Protein AF-A0A0P0SM42-F1 (afdb_monomer_lite)

Structure (mmCIF, N/CA/C/O backbone):
data_AF-A0A0P0SM42-F1
#
_entry.id   AF-A0A0P0SM42-F1
#
loop_
_atom_site.group_PDB
_atom_site.id
_atom_site.type_symbol
_atom_site.label_atom_id
_atom_site.label_alt_id
_atom_site.label_comp_id
_atom_site.label_asym_id
_atom_site.label_entity_id
_atom_site.label_seq_id
_atom_site.pdbx_PDB_ins_code
_atom_site.Cartn_x
_atom_site.Cartn_y
_atom_site.Cartn_z
_atom_site.occupancy
_atom_site.B_iso_or_equiv
_atom_site.auth_seq_id
_atom_site.auth_comp_id
_atom_site.auth_asym_id
_atom_site.auth_atom_id
_atom_site.pdbx_PDB_model_num
ATOM 1 N N . MET A 1 1 ? 2.787 30.138 11.257 1.00 35.84 1 MET A N 1
ATOM 2 C CA . MET A 1 1 ? 3.128 29.283 10.101 1.00 35.84 1 MET A CA 1
ATOM 3 C C . MET A 1 1 ? 3.077 27.846 10.576 1.00 35.84 1 MET A C 1
ATOM 5 O O . MET A 1 1 ? 3.944 27.459 11.347 1.00 35.84 1 MET A O 1
ATOM 9 N N . SER A 1 2 ? 2.025 27.107 10.218 1.00 35.56 2 SER A N 1
ATOM 10 C CA . SER A 1 2 ? 1.951 25.674 10.512 1.00 35.56 2 SER A CA 1
ATOM 11 C C . SER A 1 2 ? 2.969 24.970 9.617 1.00 35.56 2 SER A C 1
ATOM 13 O O . SER A 1 2 ? 2.813 24.950 8.400 1.00 35.56 2 SER A O 1
ATOM 15 N N . THR A 1 3 ? 4.071 24.499 10.193 1.00 39.62 3 THR A N 1
ATOM 16 C CA . THR A 1 3 ? 5.063 23.665 9.503 1.00 39.62 3 THR A CA 1
ATOM 17 C C . THR A 1 3 ? 4.646 22.208 9.646 1.00 39.62 3 THR A C 1
ATOM 19 O O . THR A 1 3 ? 5.356 21.412 10.268 1.00 39.62 3 THR A O 1
ATOM 22 N N . GLU A 1 4 ? 3.458 21.867 9.156 1.00 49.31 4 GLU A N 1
ATOM 23 C CA . GLU A 1 4 ? 3.104 20.464 8.991 1.00 49.31 4 GLU A CA 1
ATOM 24 C C . GLU A 1 4 ? 4.063 19.870 7.967 1.00 49.31 4 GLU A C 1
ATOM 26 O O . GLU A 1 4 ? 4.190 20.350 6.840 1.00 49.31 4 GLU A O 1
ATOM 31 N N . ARG A 1 5 ? 4.845 18.883 8.412 1.00 54.19 5 ARG A N 1
ATOM 32 C CA . ARG A 1 5 ? 5.687 18.130 7.492 1.00 54.19 5 ARG A CA 1
ATOM 33 C C . ARG A 1 5 ? 4.775 17.278 6.609 1.00 54.19 5 ARG A C 1
ATOM 35 O O . ARG A 1 5 ? 3.838 16.689 7.147 1.00 54.19 5 ARG A O 1
ATOM 42 N N . PRO A 1 6 ? 5.075 17.185 5.306 1.00 64.44 6 PRO A N 1
ATOM 43 C CA . PRO A 1 6 ? 4.335 16.325 4.399 1.00 64.44 6 PRO A CA 1
ATOM 44 C C . PRO A 1 6 ? 4.402 14.861 4.852 1.00 64.44 6 PRO A C 1
ATOM 46 O O . PRO A 1 6 ? 5.316 14.457 5.578 1.00 64.44 6 PRO A O 1
ATOM 49 N N . ILE A 1 7 ? 3.412 14.087 4.412 1.00 76.38 7 ILE A N 1
ATOM 50 C CA . ILE A 1 7 ? 3.384 12.625 4.491 1.00 76.38 7 ILE A CA 1
ATOM 51 C C . ILE A 1 7 ? 4.722 12.077 3.969 1.00 76.38 7 ILE A C 1
ATOM 53 O O . ILE A 1 7 ? 5.187 12.487 2.909 1.00 76.38 7 ILE A O 1
ATOM 57 N N . SER A 1 8 ? 5.342 11.166 4.720 1.00 83.00 8 SER A N 1
ATOM 58 C CA . SER A 1 8 ? 6.551 10.456 4.304 1.00 83.00 8 SER A CA 1
ATOM 59 C C . SER A 1 8 ? 6.148 9.080 3.803 1.00 83.00 8 SER A C 1
ATOM 61 O O . SER A 1 8 ? 5.603 8.283 4.565 1.00 83.00 8 SER A O 1
ATOM 63 N N . ALA A 1 9 ? 6.444 8.779 2.544 1.00 90.81 9 ALA A N 1
ATOM 64 C CA . ALA A 1 9 ? 6.091 7.503 1.943 1.00 90.81 9 ALA A CA 1
ATOM 65 C C . ALA A 1 9 ? 7.328 6.896 1.282 1.00 90.81 9 ALA A C 1
ATOM 67 O O . ALA A 1 9 ? 7.800 7.419 0.285 1.00 90.81 9 ALA A O 1
ATOM 68 N N . VAL A 1 10 ? 7.874 5.807 1.822 1.00 94.69 10 VAL A N 1
ATOM 69 C CA . VAL A 1 10 ? 9.035 5.116 1.242 1.00 94.69 10 VAL A CA 1
ATOM 70 C C . VAL A 1 10 ? 8.593 3.831 0.561 1.00 94.69 10 VAL A C 1
ATOM 72 O O . VAL A 1 10 ? 7.795 3.076 1.109 1.00 94.69 10 VAL A O 1
ATOM 75 N N . GLY A 1 11 ? 9.118 3.581 -0.631 1.00 96.50 11 GLY A N 1
ATOM 76 C CA . GLY A 1 11 ? 8.858 2.400 -1.434 1.00 96.50 11 GLY A CA 1
ATOM 77 C C . GLY A 1 11 ? 10.117 1.648 -1.795 1.00 96.50 11 GLY A C 1
ATOM 78 O O . GLY A 1 11 ? 11.176 2.246 -1.979 1.00 96.50 11 GLY A O 1
ATOM 79 N N . LEU A 1 12 ? 9.979 0.332 -1.933 1.00 98.12 12 LEU A N 1
ATOM 80 C CA . LEU A 1 12 ? 11.023 -0.535 -2.453 1.00 98.12 12 LEU A CA 1
ATOM 81 C C . LEU A 1 12 ? 10.499 -1.303 -3.667 1.00 98.12 12 LEU A C 1
ATOM 83 O O . LEU A 1 12 ? 9.469 -1.975 -3.601 1.00 98.12 12 LEU A O 1
ATOM 87 N N . ALA A 1 13 ? 11.239 -1.242 -4.768 1.00 98.06 13 ALA A N 1
ATOM 88 C CA . ALA A 1 13 ? 10.963 -2.031 -5.959 1.00 98.06 13 ALA A CA 1
ATOM 89 C C . ALA A 1 13 ? 12.226 -2.740 -6.433 1.00 98.06 13 ALA A C 1
ATOM 91 O O . ALA A 1 13 ? 13.333 -2.207 -6.336 1.00 98.06 13 ALA A O 1
ATOM 92 N N . ARG A 1 14 ? 12.060 -3.939 -6.989 1.00 97.81 14 ARG A N 1
ATOM 93 C CA . ARG A 1 14 ? 13.115 -4.612 -7.744 1.00 97.81 14 ARG A CA 1
ATOM 94 C C . ARG A 1 14 ? 12.813 -4.496 -9.228 1.00 97.81 14 ARG A C 1
ATOM 96 O O . ARG A 1 14 ? 11.748 -4.899 -9.693 1.00 97.81 14 ARG A O 1
ATOM 103 N N . LEU A 1 15 ? 13.778 -3.959 -9.962 1.00 96.50 15 LEU A N 1
ATOM 104 C CA . LEU A 1 15 ? 13.699 -3.843 -11.411 1.00 96.50 15 LEU A CA 1
ATOM 105 C C . LEU A 1 15 ? 14.291 -5.097 -12.057 1.00 96.50 15 LEU A C 1
ATOM 107 O O . LEU A 1 15 ? 15.278 -5.668 -11.582 1.00 96.50 15 LEU A O 1
ATOM 111 N N . THR A 1 16 ? 13.698 -5.524 -13.165 1.00 91.88 16 THR A N 1
ATOM 112 C CA . THR A 1 16 ? 14.289 -6.534 -14.043 1.00 91.88 16 THR A CA 1
ATOM 113 C C . THR A 1 16 ? 15.130 -5.868 -15.130 1.00 91.88 16 THR A C 1
ATOM 115 O O . THR A 1 16 ? 15.066 -4.662 -15.345 1.00 91.88 16 THR A O 1
ATOM 118 N N . HIS A 1 17 ? 15.893 -6.665 -15.883 1.00 89.56 17 HIS A N 1
ATOM 119 C CA . HIS A 1 17 ? 16.680 -6.183 -17.028 1.00 89.56 17 HIS A CA 1
ATOM 120 C C . HIS A 1 17 ? 15.837 -5.549 -18.152 1.00 89.56 17 HIS A C 1
ATOM 122 O O . HIS A 1 17 ? 16.400 -5.001 -19.095 1.00 89.56 17 HIS A O 1
ATOM 128 N N . ARG A 1 18 ? 14.504 -5.668 -18.087 1.00 92.56 18 ARG A N 1
ATOM 129 C CA . ARG A 1 18 ? 13.564 -5.134 -19.081 1.00 92.56 18 ARG A CA 1
ATOM 130 C C . ARG A 1 18 ? 12.870 -3.855 -18.629 1.00 92.56 18 ARG A C 1
ATOM 132 O O . ARG A 1 18 ? 12.141 -3.275 -19.420 1.00 92.56 18 ARG A O 1
ATOM 139 N N . THR A 1 19 ? 13.072 -3.447 -17.381 1.00 96.75 19 THR A N 1
ATOM 140 C CA . THR A 1 19 ? 12.329 -2.353 -16.752 1.00 96.75 19 THR A CA 1
ATOM 141 C C . THR A 1 19 ? 13.292 -1.313 -16.216 1.00 96.75 19 THR A C 1
ATOM 143 O O . THR A 1 19 ? 14.341 -1.650 -15.667 1.00 96.75 19 THR A O 1
ATOM 146 N N . THR A 1 20 ? 12.917 -0.050 -16.329 1.00 96.44 20 THR A N 1
ATOM 147 C CA . THR A 1 20 ? 13.697 1.083 -15.839 1.00 96.44 20 THR A CA 1
ATOM 148 C C . THR A 1 20 ? 13.004 1.761 -14.660 1.00 96.44 20 THR A C 1
ATOM 150 O O . THR A 1 20 ? 11.830 1.529 -14.379 1.00 96.44 20 THR A O 1
ATOM 153 N N . PHE A 1 21 ? 13.715 2.661 -13.979 1.00 96.06 21 PHE A N 1
ATOM 154 C CA . PHE A 1 21 ? 13.077 3.549 -13.005 1.00 96.06 21 PHE A CA 1
ATOM 155 C C . PHE A 1 21 ? 12.025 4.466 -13.655 1.00 96.06 21 PHE A C 1
ATOM 157 O O . PHE A 1 21 ? 11.060 4.845 -13.001 1.00 96.06 21 PHE A O 1
ATOM 164 N N . GLY A 1 22 ? 12.188 4.802 -14.941 1.00 96.44 22 GLY A N 1
ATOM 165 C CA . GLY A 1 22 ? 11.174 5.535 -15.700 1.00 96.44 22 GLY A CA 1
ATOM 166 C C . GLY A 1 22 ? 9.876 4.740 -15.818 1.00 96.44 22 GLY A C 1
ATOM 167 O O . GLY A 1 22 ? 8.816 5.281 -15.539 1.00 96.44 22 GLY A O 1
ATOM 168 N N . ASP A 1 23 ? 9.966 3.441 -16.113 1.00 97.25 23 ASP A N 1
ATOM 169 C CA . ASP A 1 23 ? 8.789 2.563 -16.173 1.00 97.25 23 ASP A CA 1
ATOM 170 C C . ASP A 1 23 ? 8.110 2.422 -14.808 1.00 97.25 23 ASP A C 1
ATOM 172 O O . ASP A 1 23 ? 6.886 2.494 -14.725 1.00 97.25 23 ASP A O 1
ATOM 176 N N . LEU A 1 24 ? 8.895 2.296 -13.728 1.00 97.12 24 LEU A N 1
ATOM 177 C CA . LEU A 1 24 ? 8.370 2.308 -12.358 1.00 97.12 24 LEU A CA 1
ATOM 178 C C . LEU A 1 24 ? 7.597 3.599 -12.077 1.00 97.12 24 LEU A C 1
ATOM 180 O O . LEU A 1 24 ? 6.476 3.548 -11.581 1.00 97.12 24 LEU A O 1
ATOM 184 N N . ARG A 1 25 ? 8.195 4.750 -12.389 1.00 96.44 25 ARG A N 1
ATOM 185 C CA . ARG A 1 25 ? 7.587 6.060 -12.163 1.00 96.44 25 ARG A CA 1
ATOM 186 C C . ARG A 1 25 ? 6.305 6.233 -12.970 1.00 96.44 25 ARG A C 1
ATOM 188 O O . ARG A 1 25 ? 5.268 6.523 -12.386 1.00 96.44 25 ARG A O 1
ATOM 195 N N . ASP A 1 26 ? 6.375 6.046 -14.285 1.00 96.38 26 ASP A N 1
ATOM 196 C CA . ASP A 1 26 ? 5.229 6.204 -15.183 1.00 96.38 26 ASP A CA 1
ATOM 197 C C . ASP A 1 26 ? 4.108 5.228 -14.804 1.00 96.38 26 ASP A C 1
ATOM 199 O O . ASP A 1 26 ? 2.931 5.585 -14.810 1.00 96.38 26 ASP A O 1
ATOM 203 N N . GLY A 1 27 ? 4.483 4.006 -14.418 1.00 96.75 27 GLY A N 1
ATOM 204 C CA . GLY A 1 27 ? 3.570 2.996 -13.912 1.00 96.75 27 GLY A CA 1
ATOM 205 C C . GLY A 1 27 ? 2.861 3.431 -12.634 1.00 96.75 27 GLY A C 1
ATOM 206 O O . GLY A 1 27 ? 1.633 3.437 -12.599 1.00 96.75 27 GLY A O 1
ATOM 207 N N . LEU A 1 28 ? 3.613 3.850 -11.611 1.00 95.69 28 LEU A N 1
ATOM 208 C CA . LEU A 1 28 ? 3.057 4.306 -10.334 1.00 95.69 28 LEU A CA 1
ATOM 209 C C . LEU A 1 28 ? 2.192 5.563 -10.477 1.00 95.69 28 LEU A C 1
ATOM 211 O O . LEU A 1 28 ? 1.130 5.626 -9.867 1.00 95.69 28 LEU A O 1
ATOM 215 N N . THR A 1 29 ? 2.600 6.536 -11.297 1.00 94.12 29 THR A N 1
ATOM 216 C CA . THR A 1 29 ? 1.773 7.712 -11.611 1.00 94.12 29 THR A CA 1
ATOM 217 C C . THR A 1 29 ? 0.487 7.306 -12.329 1.00 94.12 29 THR A C 1
ATOM 219 O O . THR A 1 29 ? -0.577 7.833 -12.019 1.00 94.12 29 THR A O 1
ATOM 222 N N . GLY A 1 30 ? 0.563 6.361 -13.269 1.00 94.75 30 GLY A N 1
ATOM 223 C CA . GLY A 1 30 ? -0.601 5.929 -14.034 1.00 94.75 30 GLY A CA 1
ATOM 224 C C . GLY A 1 30 ? -1.644 5.200 -13.188 1.00 94.75 30 GLY A C 1
ATOM 225 O O . GLY A 1 30 ? -2.831 5.477 -13.313 1.00 94.75 30 GLY A O 1
ATOM 226 N N . VAL A 1 31 ? -1.224 4.305 -12.288 1.00 94.25 31 VAL A N 1
ATOM 227 C CA . VAL A 1 31 ? -2.162 3.470 -11.509 1.00 94.25 31 VAL A CA 1
ATOM 228 C C . VAL A 1 31 ? -2.927 4.216 -10.417 1.00 94.25 31 VAL A C 1
ATOM 230 O O . VAL A 1 31 ? -3.899 3.677 -9.896 1.00 94.25 31 VAL A O 1
ATOM 233 N N . ILE A 1 32 ? -2.523 5.442 -10.080 1.00 90.69 32 ILE A N 1
ATOM 234 C CA . ILE A 1 32 ? -3.251 6.304 -9.135 1.00 90.69 32 ILE A CA 1
ATOM 235 C C . ILE A 1 32 ? -4.117 7.365 -9.824 1.00 90.69 32 ILE A C 1
ATOM 237 O O . ILE A 1 32 ? -4.786 8.120 -9.122 1.00 90.69 32 ILE A O 1
ATOM 241 N N . ALA A 1 33 ? -4.082 7.441 -11.158 1.00 92.38 33 ALA A N 1
ATOM 242 C CA . ALA A 1 33 ? -4.863 8.398 -11.933 1.00 92.38 33 ALA A CA 1
ATOM 243 C C . ALA A 1 33 ? -6.371 8.132 -11.821 1.00 92.38 33 ALA A C 1
ATOM 245 O O . ALA A 1 33 ? -6.790 7.010 -11.541 1.00 92.38 33 ALA A O 1
ATOM 246 N N . ASP A 1 34 ? -7.177 9.155 -12.096 1.00 88.88 34 ASP A N 1
ATOM 247 C CA . ASP A 1 34 ? -8.634 9.077 -11.937 1.00 88.88 34 ASP A CA 1
ATOM 248 C C . ASP A 1 34 ? -9.345 8.450 -13.149 1.00 88.88 34 ASP A C 1
ATOM 250 O O . ASP A 1 34 ? -10.505 8.057 -13.053 1.00 88.88 34 ASP A O 1
ATOM 254 N N . ASP A 1 35 ? -8.670 8.317 -14.300 1.00 92.38 35 ASP A N 1
ATOM 255 C CA . ASP A 1 35 ? -9.264 7.717 -15.495 1.00 92.38 35 ASP A CA 1
ATOM 256 C C . ASP A 1 35 ? -8.822 6.249 -15.724 1.00 92.38 35 ASP A C 1
ATOM 258 O O . ASP A 1 35 ? -7.626 5.926 -15.691 1.00 92.38 35 ASP A O 1
ATOM 262 N N . PRO A 1 36 ? -9.759 5.335 -16.050 1.00 94.12 36 PRO A N 1
ATOM 263 C CA . PRO A 1 36 ? -9.460 3.915 -16.258 1.00 94.12 36 PRO A CA 1
ATOM 264 C C . PRO A 1 36 ? -8.439 3.584 -17.352 1.00 94.12 36 PRO A C 1
ATOM 266 O O . PRO A 1 36 ? -7.821 2.515 -17.331 1.00 94.12 36 PRO A O 1
ATOM 269 N N . LEU A 1 37 ? -8.297 4.432 -18.376 1.00 96.25 37 LEU A N 1
ATOM 270 C CA . LEU A 1 37 ? -7.367 4.166 -19.476 1.00 96.25 37 LEU A CA 1
ATOM 271 C C . LEU A 1 37 ? -5.927 4.407 -19.029 1.00 96.25 37 LEU A C 1
ATOM 273 O O . LEU A 1 37 ? -5.066 3.570 -19.314 1.00 96.25 37 LEU A O 1
ATOM 277 N N . THR A 1 38 ? -5.686 5.489 -18.294 1.00 96.62 38 THR A N 1
ATOM 278 C CA . THR A 1 38 ? -4.391 5.794 -17.685 1.00 96.62 38 THR A CA 1
ATOM 279 C C . THR A 1 38 ? -4.026 4.768 -16.620 1.00 96.62 38 THR A C 1
ATOM 281 O O . THR A 1 38 ? -2.888 4.294 -16.632 1.00 96.62 38 THR A O 1
ATOM 284 N N . VAL A 1 39 ? -4.983 4.315 -15.796 1.00 96.44 39 VAL A N 1
ATOM 285 C CA . VAL A 1 39 ? -4.743 3.225 -14.830 1.00 96.44 39 VAL A CA 1
ATOM 286 C C . VAL A 1 39 ? -4.256 1.962 -15.537 1.00 96.44 39 VAL A C 1
ATOM 288 O O . VAL A 1 39 ? -3.189 1.439 -15.212 1.00 96.44 39 VAL A O 1
ATOM 291 N N . ARG A 1 40 ? -4.967 1.506 -16.576 1.00 97.12 40 ARG A N 1
ATOM 292 C CA . ARG A 1 40 ? -4.552 0.338 -17.374 1.00 97.12 40 ARG A CA 1
ATOM 293 C C . ARG A 1 40 ? -3.203 0.528 -18.060 1.00 97.12 40 ARG A C 1
ATOM 295 O O . ARG A 1 40 ? -2.456 -0.437 -18.222 1.00 97.12 40 ARG A O 1
ATOM 302 N N . ALA A 1 41 ? -2.900 1.733 -18.534 1.00 97.19 41 ALA A N 1
ATOM 303 C CA . ALA A 1 41 ? -1.610 2.027 -19.147 1.00 97.19 41 ALA A CA 1
ATOM 304 C C . ALA A 1 41 ? -0.478 1.965 -18.110 1.00 97.19 41 ALA A C 1
ATOM 306 O O . ALA A 1 41 ? 0.553 1.351 -18.382 1.00 97.19 41 ALA A O 1
ATOM 307 N N . GLY A 1 42 ? -0.695 2.529 -16.917 1.00 97.06 42 GLY A N 1
ATOM 308 C CA . GLY A 1 42 ? 0.228 2.454 -15.787 1.00 97.06 42 GLY A CA 1
ATOM 309 C C . GLY A 1 42 ? 0.469 1.014 -15.336 1.00 97.06 42 GLY A C 1
ATOM 310 O O . GLY A 1 42 ? 1.616 0.594 -15.211 1.00 97.06 42 GLY A O 1
ATOM 311 N N . ALA A 1 43 ? -0.597 0.219 -15.211 1.00 97.19 43 ALA A N 1
ATOM 312 C CA . ALA A 1 43 ? -0.521 -1.198 -14.864 1.00 97.19 43 ALA A CA 1
ATOM 313 C C . ALA A 1 43 ? 0.409 -1.978 -15.809 1.00 97.19 43 ALA A C 1
ATOM 315 O O . ALA A 1 43 ? 1.295 -2.697 -15.352 1.00 97.19 43 ALA A O 1
ATOM 316 N N . ARG A 1 44 ? 0.286 -1.760 -17.127 1.00 96.81 44 ARG A N 1
ATOM 317 C CA . ARG A 1 44 ? 1.175 -2.383 -18.125 1.00 96.81 44 ARG A CA 1
ATOM 318 C C . ARG A 1 44 ? 2.633 -1.956 -17.977 1.00 96.81 44 ARG A C 1
ATOM 320 O O . ARG A 1 44 ? 3.527 -2.747 -18.248 1.00 96.81 44 ARG A O 1
ATOM 327 N N . ARG A 1 45 ? 2.900 -0.711 -17.566 1.00 96.88 45 ARG A N 1
ATOM 328 C CA . ARG A 1 45 ? 4.275 -0.239 -17.310 1.00 96.88 45 ARG A CA 1
ATOM 329 C C . ARG A 1 45 ? 4.897 -0.879 -16.074 1.00 96.88 45 ARG A C 1
ATOM 331 O O . ARG A 1 45 ? 6.116 -1.004 -16.017 1.00 96.88 45 ARG A O 1
ATOM 338 N N . LEU A 1 46 ? 4.075 -1.314 -15.122 1.00 96.56 46 LEU A N 1
ATOM 339 C CA . LEU A 1 46 ? 4.524 -2.060 -13.948 1.00 96.56 46 LEU A CA 1
ATOM 340 C C . LEU A 1 46 ? 4.741 -3.557 -14.228 1.00 96.56 46 LEU A C 1
ATOM 342 O O . LEU A 1 46 ? 5.262 -4.260 -13.362 1.00 96.56 46 LEU A O 1
ATOM 346 N N . GLU A 1 47 ? 4.392 -4.067 -15.414 1.00 94.69 47 GLU A N 1
ATOM 347 C CA . GLU A 1 47 ? 4.667 -5.461 -15.773 1.00 94.69 47 GLU A CA 1
ATOM 348 C C . GLU A 1 47 ? 6.173 -5.760 -15.706 1.00 94.69 47 GLU A C 1
ATOM 350 O O . GLU A 1 47 ? 7.008 -5.087 -16.310 1.00 94.69 47 GLU A O 1
ATOM 355 N N . GLY A 1 48 ? 6.536 -6.804 -14.958 1.00 93.44 48 GLY A N 1
ATOM 356 C CA . GLY A 1 48 ? 7.936 -7.171 -14.741 1.00 93.44 48 GLY A CA 1
ATOM 357 C C . GLY A 1 48 ? 8.673 -6.299 -13.719 1.00 93.44 48 GLY A C 1
ATOM 358 O O . GLY A 1 48 ? 9.891 -6.441 -13.597 1.00 93.44 48 GLY A O 1
ATOM 359 N N . ILE A 1 49 ? 7.965 -5.435 -12.983 1.00 97.25 49 ILE A N 1
ATOM 360 C CA . ILE A 1 49 ? 8.479 -4.720 -11.813 1.00 97.25 49 ILE A CA 1
ATOM 361 C C . ILE A 1 49 ? 7.947 -5.387 -10.548 1.00 97.25 49 ILE A C 1
ATOM 363 O O . ILE A 1 49 ? 6.747 -5.540 -10.335 1.00 97.25 49 ILE A O 1
ATOM 367 N N . ASP A 1 50 ? 8.866 -5.764 -9.669 1.00 96.88 50 ASP A N 1
ATOM 368 C CA . ASP A 1 50 ? 8.534 -6.363 -8.388 1.00 96.88 50 ASP A CA 1
ATOM 369 C C . ASP A 1 50 ? 8.317 -5.247 -7.356 1.00 96.88 50 ASP A C 1
ATOM 371 O O . ASP A 1 50 ? 9.288 -4.724 -6.809 1.00 96.88 50 ASP A O 1
ATOM 375 N N . LEU A 1 51 ? 7.064 -4.887 -7.068 1.00 97.56 51 LEU A N 1
ATOM 376 C CA . LEU A 1 51 ? 6.735 -3.990 -5.953 1.00 97.56 51 LEU A CA 1
ATOM 377 C C . LEU A 1 51 ? 6.864 -4.746 -4.625 1.00 97.56 51 LEU A C 1
ATOM 379 O O . LEU A 1 51 ? 6.211 -5.772 -4.419 1.00 97.56 51 LEU A O 1
ATOM 383 N N . LEU A 1 52 ? 7.727 -4.268 -3.731 1.00 97.56 52 LEU A N 1
ATOM 384 C CA . LEU A 1 52 ? 8.112 -4.972 -2.503 1.00 97.56 52 LEU A CA 1
ATOM 385 C C . LEU A 1 52 ? 7.562 -4.318 -1.233 1.00 97.56 52 LEU A C 1
ATOM 387 O O . LEU A 1 52 ? 8.010 -4.648 -0.139 1.00 97.56 52 LEU A O 1
ATOM 391 N N . GLY A 1 53 ? 6.594 -3.415 -1.374 1.00 96.69 53 GLY A N 1
ATOM 392 C CA . GLY A 1 53 ? 6.027 -2.672 -0.261 1.00 96.69 53 GLY A CA 1
ATOM 393 C C . GLY A 1 53 ? 6.883 -1.473 0.138 1.00 96.69 53 GLY A C 1
ATOM 394 O O . GLY A 1 53 ? 7.456 -0.777 -0.706 1.00 96.69 53 GLY A O 1
ATOM 395 N N . GLY A 1 54 ? 6.912 -1.207 1.440 1.00 96.19 54 GLY A N 1
ATOM 396 C CA . GLY A 1 54 ? 7.455 0.008 2.036 1.00 96.19 54 GLY A CA 1
ATOM 397 C C . GLY A 1 54 ? 6.510 0.552 3.107 1.00 96.19 54 GLY A C 1
ATOM 398 O O . GLY A 1 54 ? 5.626 -0.171 3.570 1.00 96.19 54 GLY A O 1
ATOM 399 N N . LEU A 1 55 ? 6.662 1.823 3.475 1.00 95.75 55 LEU A N 1
ATOM 400 C CA . LEU A 1 55 ? 5.863 2.462 4.526 1.00 95.75 55 LEU A CA 1
ATOM 401 C C . LEU A 1 55 ? 5.257 3.785 4.094 1.00 95.75 55 LEU A C 1
ATOM 403 O O . LEU A 1 55 ? 5.927 4.604 3.472 1.00 95.75 55 LEU A O 1
ATOM 407 N N . LEU A 1 56 ? 4.035 4.017 4.556 1.00 94.88 56 LEU A N 1
ATOM 408 C CA . LEU A 1 56 ? 3.369 5.306 4.613 1.00 94.88 56 LEU A CA 1
ATOM 409 C C . LEU A 1 56 ? 3.331 5.776 6.068 1.00 94.88 56 LEU A C 1
ATOM 411 O O . LEU A 1 56 ? 2.809 5.071 6.933 1.00 94.88 56 LEU A O 1
ATOM 415 N N . LEU A 1 57 ? 3.866 6.961 6.351 1.00 92.44 57 LEU A N 1
ATOM 416 C CA . LEU A 1 57 ? 3.869 7.563 7.681 1.00 92.44 57 LEU A CA 1
ATOM 417 C C . LEU A 1 57 ? 3.434 9.031 7.608 1.00 92.44 57 LEU A C 1
ATOM 419 O O . LEU A 1 57 ? 3.964 9.823 6.831 1.00 92.44 57 LEU A O 1
ATOM 423 N N . GLY A 1 58 ? 2.503 9.415 8.479 1.00 82.81 58 GLY A N 1
ATOM 424 C CA . GLY A 1 58 ? 2.116 10.806 8.697 1.00 82.81 58 GLY A CA 1
ATOM 425 C C . GLY A 1 58 ? 2.958 11.473 9.791 1.00 82.81 58 GLY A C 1
ATOM 426 O O . GLY A 1 58 ? 3.200 10.897 10.858 1.00 82.81 58 GLY A O 1
ATOM 427 N N . GLY A 1 59 ? 3.370 12.722 9.562 1.00 78.00 59 GLY A N 1
ATOM 428 C CA . GLY A 1 59 ? 4.032 13.560 10.566 1.00 78.00 59 GLY A CA 1
ATOM 429 C C . GLY A 1 59 ? 5.418 13.061 11.004 1.00 78.00 59 GLY A C 1
ATOM 430 O O . GLY A 1 59 ? 6.211 12.576 10.207 1.00 78.00 59 GLY A O 1
ATOM 431 N N . ARG A 1 60 ? 5.756 13.230 12.292 1.00 74.44 60 ARG A N 1
ATOM 432 C CA . ARG A 1 60 ? 7.063 12.841 12.875 1.00 74.44 60 ARG A CA 1
ATOM 433 C C . ARG A 1 60 ? 7.079 11.423 13.460 1.00 74.44 60 ARG A C 1
ATOM 435 O O . ARG A 1 60 ? 7.822 11.158 14.403 1.00 74.44 60 ARG A O 1
ATOM 442 N N . ARG A 1 61 ? 6.223 10.533 12.966 1.00 84.69 61 ARG A N 1
ATOM 443 C CA . ARG A 1 61 ? 6.156 9.161 13.472 1.00 84.69 61 ARG A CA 1
ATOM 444 C C . ARG A 1 61 ? 7.239 8.306 12.811 1.00 84.69 61 ARG A C 1
ATOM 446 O O . ARG A 1 61 ? 7.604 8.552 11.666 1.00 84.69 61 ARG A O 1
ATOM 453 N N . ALA A 1 62 ? 7.750 7.322 13.542 1.00 89.81 62 ALA A N 1
ATOM 454 C CA . ALA A 1 62 ? 8.706 6.345 13.035 1.00 89.81 62 ALA A CA 1
ATOM 455 C C . ALA A 1 62 ? 8.015 4.991 12.844 1.00 89.81 62 ALA A C 1
ATOM 457 O O . ALA A 1 62 ? 7.057 4.676 13.549 1.00 89.81 62 ALA A O 1
ATOM 458 N N . GLY A 1 63 ? 8.517 4.205 11.901 1.00 92.44 63 GLY A N 1
ATOM 459 C CA . GLY A 1 63 ? 8.088 2.839 11.636 1.00 92.44 63 GLY A CA 1
ATOM 460 C C . GLY A 1 63 ? 9.188 2.090 10.893 1.00 92.44 63 GLY A C 1
ATOM 461 O O . GLY A 1 63 ? 10.149 2.706 10.422 1.00 92.44 63 GLY A O 1
ATOM 462 N N . THR A 1 64 ? 9.052 0.774 10.794 1.00 94.31 64 THR A N 1
ATOM 463 C CA . THR A 1 64 ? 9.997 -0.089 10.070 1.00 94.31 64 THR A CA 1
ATOM 464 C C . THR A 1 64 ? 9.251 -0.979 9.091 1.00 94.31 64 THR A C 1
ATOM 466 O O . THR A 1 64 ? 8.085 -1.303 9.307 1.00 94.31 64 THR A O 1
ATOM 469 N N . PHE A 1 65 ? 9.903 -1.326 7.985 1.00 94.19 65 PHE A N 1
ATOM 470 C CA . PHE A 1 65 ? 9.455 -2.414 7.132 1.00 94.19 65 PHE A CA 1
ATOM 471 C C . PHE A 1 65 ? 10.637 -3.319 6.831 1.00 94.19 65 PHE A C 1
ATOM 473 O O . PHE A 1 65 ? 11.739 -2.846 6.552 1.00 94.19 65 PHE A O 1
ATOM 480 N N . ASP A 1 66 ? 10.373 -4.612 6.866 1.00 93.31 66 ASP A N 1
ATOM 481 C CA . ASP A 1 66 ? 11.339 -5.662 6.637 1.00 93.31 66 ASP A CA 1
ATOM 482 C C . ASP A 1 66 ? 10.930 -6.440 5.393 1.00 93.31 66 ASP A C 1
ATOM 484 O O . ASP A 1 66 ? 9.757 -6.783 5.179 1.00 93.31 66 ASP A O 1
ATOM 488 N N . GLN A 1 67 ? 11.921 -6.707 4.546 1.00 91.56 67 GLN A N 1
ATOM 489 C CA . GLN A 1 67 ? 11.713 -7.378 3.279 1.00 91.56 67 GLN A CA 1
ATOM 490 C C . GLN A 1 67 ? 12.829 -8.370 2.988 1.00 91.56 67 GLN A C 1
ATOM 492 O O . GLN A 1 67 ? 14.014 -8.047 3.043 1.00 91.56 67 GLN A O 1
ATOM 497 N N . TYR A 1 68 ? 12.436 -9.574 2.579 1.00 89.00 68 TYR A N 1
ATOM 498 C CA . TYR A 1 68 ? 13.376 -10.536 2.026 1.00 89.00 68 TYR A CA 1
ATOM 499 C C . TYR A 1 68 ? 13.713 -10.180 0.574 1.00 89.00 68 TYR A C 1
ATOM 501 O O . TYR A 1 68 ? 12.824 -10.106 -0.285 1.00 89.00 68 TYR A O 1
ATOM 509 N N . LEU A 1 69 ? 15.005 -9.990 0.296 1.00 91.62 69 LEU A N 1
ATOM 510 C CA . LEU A 1 69 ? 15.510 -9.582 -1.012 1.00 91.62 69 LEU A CA 1
ATOM 511 C C . LEU A 1 69 ? 16.257 -10.732 -1.687 1.00 91.62 69 LEU A C 1
ATOM 513 O O . LEU A 1 69 ? 17.205 -11.292 -1.144 1.00 91.62 69 LEU A O 1
ATOM 517 N N . LYS A 1 70 ? 15.858 -11.049 -2.919 1.00 90.25 70 LYS A N 1
ATOM 518 C CA . LYS A 1 70 ? 16.622 -11.947 -3.799 1.00 90.25 70 LYS A CA 1
ATOM 519 C C . LYS A 1 70 ? 17.767 -11.177 -4.471 1.00 90.25 70 LYS A C 1
ATOM 521 O O . LYS A 1 70 ? 17.677 -9.958 -4.603 1.00 90.25 70 LYS A O 1
ATOM 526 N N . PRO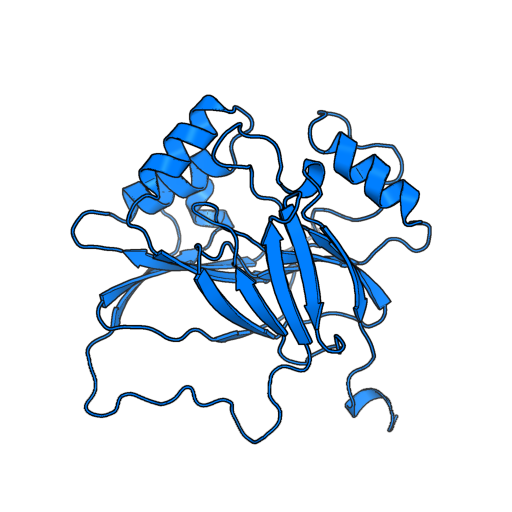 A 1 71 ? 18.810 -11.834 -4.993 1.00 92.25 71 PRO A N 1
ATOM 527 C CA . PRO A 1 71 ? 19.822 -11.131 -5.776 1.00 92.25 71 PRO A CA 1
ATOM 528 C C . PRO A 1 71 ? 19.206 -10.334 -6.942 1.00 92.25 71 PRO A C 1
ATOM 530 O O . PRO A 1 71 ? 18.341 -10.849 -7.654 1.00 92.25 71 PRO A O 1
ATOM 533 N N . GLY A 1 72 ? 19.602 -9.078 -7.146 1.00 94.38 72 GLY A N 1
ATOM 534 C CA . GLY A 1 72 ? 19.036 -8.210 -8.185 1.00 94.38 72 GLY A CA 1
ATOM 535 C C . GLY A 1 72 ? 19.282 -6.717 -7.971 1.00 94.38 72 GLY A C 1
ATOM 536 O O . GLY A 1 72 ? 19.952 -6.327 -7.019 1.00 94.38 72 GLY A O 1
ATOM 537 N N . TR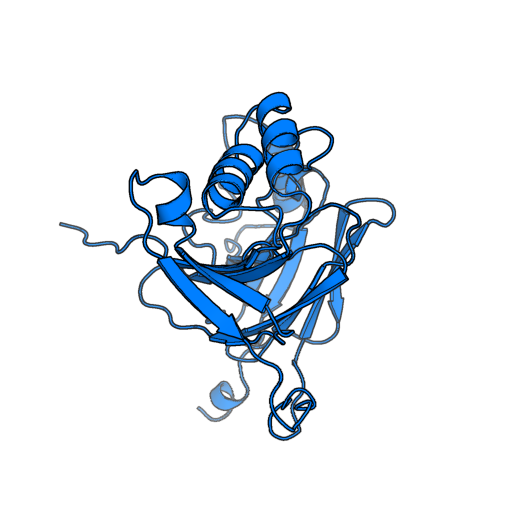P A 1 73 ? 18.725 -5.899 -8.868 1.00 96.19 73 TRP A N 1
ATOM 538 C CA . TRP A 1 73 ? 18.774 -4.436 -8.815 1.00 96.19 73 TRP A CA 1
ATOM 539 C C . TRP A 1 73 ? 17.516 -3.867 -8.160 1.00 96.19 73 TRP A C 1
ATOM 541 O O . TRP A 1 73 ? 16.400 -4.246 -8.522 1.00 96.19 73 TRP A O 1
ATOM 551 N N . TYR A 1 74 ? 17.703 -2.943 -7.226 1.00 98.00 74 TYR A N 1
ATOM 552 C CA . TYR A 1 74 ? 16.650 -2.379 -6.397 1.00 98.00 74 TYR A CA 1
ATOM 553 C C . TYR A 1 74 ? 16.656 -0.858 -6.448 1.00 98.00 74 TYR A C 1
ATOM 555 O O . TYR A 1 74 ? 17.706 -0.226 -6.562 1.00 98.00 74 TYR A O 1
ATOM 563 N N . GLU A 1 75 ? 15.464 -0.294 -6.308 1.00 97.94 75 GLU A N 1
ATOM 564 C CA . GLU A 1 75 ? 15.211 1.131 -6.157 1.00 97.94 75 GLU A CA 1
ATOM 565 C C . GLU A 1 75 ? 14.460 1.346 -4.842 1.00 97.94 75 GLU A C 1
ATOM 567 O O . GLU A 1 75 ? 13.358 0.825 -4.658 1.00 97.94 75 GLU A O 1
ATOM 572 N N . LEU A 1 76 ? 15.066 2.111 -3.938 1.00 97.31 76 LEU A N 1
ATOM 573 C CA . LEU A 1 76 ? 14.407 2.708 -2.783 1.00 97.31 76 LEU A CA 1
ATOM 574 C C . LEU A 1 76 ? 14.013 4.132 -3.168 1.00 97.31 76 LEU A C 1
ATOM 576 O O . LEU A 1 76 ? 14.861 4.885 -3.645 1.00 97.31 76 LEU A O 1
ATOM 580 N N . PHE A 1 77 ? 12.759 4.515 -2.990 1.00 96.00 77 PHE A N 1
ATOM 581 C CA . PHE A 1 77 ? 12.256 5.800 -3.477 1.00 96.00 77 PHE A CA 1
ATOM 582 C C . PHE A 1 77 ? 11.198 6.383 -2.549 1.00 96.00 77 PHE A C 1
ATOM 584 O O . PHE A 1 77 ? 10.588 5.662 -1.763 1.00 96.00 77 PHE A O 1
ATOM 591 N N . ASP A 1 78 ? 10.982 7.691 -2.647 1.00 93.44 78 ASP A N 1
ATOM 592 C CA . ASP A 1 78 ? 9.861 8.359 -1.989 1.00 93.44 78 ASP A CA 1
ATOM 593 C C . ASP A 1 78 ? 8.628 8.346 -2.915 1.00 93.44 78 ASP A C 1
ATOM 595 O O . ASP A 1 78 ? 8.691 8.816 -4.050 1.00 93.44 78 ASP A O 1
ATOM 599 N N . TYR A 1 79 ? 7.510 7.780 -2.456 1.00 89.12 79 TYR A N 1
ATOM 600 C CA . TYR A 1 79 ? 6.256 7.668 -3.209 1.00 89.12 79 TYR A CA 1
ATOM 601 C C . TYR A 1 79 ? 5.546 9.013 -3.421 1.00 89.12 79 TYR A C 1
ATOM 603 O O . TYR A 1 79 ? 4.894 9.204 -4.452 1.00 89.12 79 TYR A O 1
ATOM 611 N N . ALA A 1 80 ? 5.653 9.947 -2.474 1.00 82.75 80 ALA A N 1
ATOM 612 C CA . ALA A 1 80 ? 5.085 11.281 -2.646 1.00 82.75 80 ALA A CA 1
ATOM 613 C C . ALA A 1 80 ? 5.891 12.067 -3.692 1.00 82.75 80 ALA A C 1
ATOM 615 O O . ALA A 1 80 ? 5.332 12.799 -4.511 1.00 82.75 80 ALA A O 1
ATOM 616 N N . ASP A 1 81 ? 7.208 11.862 -3.708 1.00 88.12 81 ASP A N 1
ATOM 617 C CA . ASP A 1 81 ? 8.132 12.529 -4.625 1.00 88.12 81 ASP A CA 1
ATOM 618 C C . ASP A 1 81 ? 8.096 11.916 -6.040 1.00 88.12 81 ASP A C 1
ATOM 620 O O . ASP A 1 81 ? 8.103 12.639 -7.038 1.00 88.12 81 ASP A O 1
ATOM 624 N N . ILE A 1 82 ? 7.997 10.582 -6.163 1.00 88.00 82 ILE A N 1
ATOM 625 C CA . ILE A 1 82 ? 8.047 9.884 -7.464 1.00 88.00 82 ILE A CA 1
ATOM 626 C C . ILE A 1 82 ? 6.915 10.285 -8.407 1.00 88.00 82 ILE A C 1
ATOM 628 O O . ILE A 1 82 ? 7.117 10.347 -9.621 1.00 88.00 82 ILE A O 1
ATOM 632 N N . THR A 1 83 ? 5.753 10.613 -7.848 1.00 82.56 83 THR A N 1
ATOM 633 C CA . THR A 1 83 ? 4.552 10.961 -8.609 1.00 82.56 83 THR A CA 1
ATOM 634 C C . THR A 1 83 ? 4.467 12.448 -8.947 1.00 82.56 83 THR A C 1
ATOM 636 O O . THR A 1 83 ? 3.812 12.804 -9.923 1.00 82.56 83 THR A O 1
ATOM 639 N N . THR A 1 84 ? 5.159 13.319 -8.202 1.00 84.62 84 THR A N 1
ATOM 640 C CA . THR A 1 84 ? 4.980 14.780 -8.294 1.00 84.62 84 THR A CA 1
ATOM 641 C C . THR A 1 84 ? 6.218 15.538 -8.779 1.00 84.62 84 THR A C 1
ATOM 643 O O . THR A 1 84 ? 6.093 16.589 -9.408 1.00 84.62 84 THR A O 1
ATOM 646 N N . SER A 1 85 ? 7.427 15.023 -8.546 1.00 86.81 85 SER A N 1
ATOM 647 C CA . SER A 1 85 ? 8.672 15.753 -8.801 1.00 86.81 85 SER A CA 1
ATOM 648 C C . SER A 1 85 ? 9.346 15.365 -10.101 1.00 86.81 85 SER A C 1
ATOM 650 O O . SER A 1 85 ? 9.435 14.197 -10.468 1.00 86.81 85 SER A O 1
ATOM 652 N N . ALA A 1 86 ? 9.934 16.338 -10.798 1.00 84.38 86 ALA A N 1
ATOM 653 C CA . ALA A 1 86 ? 10.764 16.066 -11.969 1.00 84.38 86 ALA A CA 1
ATOM 654 C C . ALA A 1 86 ? 11.996 15.201 -11.632 1.00 84.38 86 ALA A C 1
ATOM 656 O O . ALA A 1 86 ? 12.447 14.436 -12.486 1.00 84.38 86 ALA A O 1
ATOM 657 N N . ARG A 1 87 ? 12.519 15.289 -10.399 1.00 87.25 87 ARG A N 1
ATOM 658 C CA . ARG A 1 87 ? 13.693 14.542 -9.920 1.00 87.25 87 ARG A CA 1
ATOM 659 C C . ARG A 1 87 ? 13.400 13.904 -8.557 1.00 87.25 87 ARG A C 1
ATOM 661 O O . ARG A 1 87 ? 13.796 14.472 -7.543 1.00 87.25 87 ARG A O 1
ATOM 668 N N . PRO A 1 88 ? 12.732 12.742 -8.540 1.00 90.62 88 PRO A N 1
ATOM 669 C CA . PRO A 1 88 ? 12.376 12.073 -7.300 1.00 90.62 88 PRO A CA 1
ATOM 670 C C . PRO A 1 88 ? 13.592 11.623 -6.491 1.00 90.62 88 PRO A C 1
ATOM 672 O O . PRO A 1 88 ? 14.573 11.110 -7.042 1.00 90.62 88 PRO A O 1
ATOM 675 N N . SER A 1 89 ? 13.482 11.761 -5.178 1.00 92.50 89 SER A N 1
ATOM 676 C CA . SER A 1 89 ? 14.396 11.236 -4.175 1.00 92.50 89 SER A CA 1
ATOM 677 C C . SER A 1 89 ? 14.400 9.716 -4.245 1.00 92.50 89 SER A C 1
ATOM 679 O O . SER A 1 89 ? 13.368 9.057 -4.098 1.00 92.50 89 SER A O 1
ATOM 681 N N . ARG A 1 90 ? 15.583 9.156 -4.500 1.00 94.94 90 ARG A N 1
ATOM 682 C CA . ARG A 1 90 ? 15.778 7.717 -4.645 1.00 94.94 90 ARG A CA 1
ATOM 683 C C . ARG A 1 90 ? 17.209 7.296 -4.341 1.00 94.94 90 ARG A C 1
ATOM 685 O O . ARG A 1 90 ? 18.141 8.090 -4.467 1.00 94.94 90 ARG A O 1
ATOM 692 N N . ALA A 1 91 ? 17.374 6.022 -4.026 1.00 96.44 91 ALA A N 1
ATOM 693 C CA . ALA A 1 91 ? 18.650 5.338 -3.944 1.00 96.44 91 ALA A CA 1
ATOM 694 C C . ALA A 1 91 ? 18.551 4.000 -4.675 1.00 96.44 91 ALA A C 1
ATOM 696 O O . ALA A 1 91 ? 17.605 3.240 -4.476 1.00 96.44 91 ALA A O 1
ATOM 697 N N . SER A 1 92 ? 19.552 3.701 -5.495 1.00 96.94 92 SER A N 1
ATOM 698 C CA . SER A 1 92 ? 19.625 2.440 -6.226 1.00 96.94 92 SER A CA 1
ATOM 699 C C . SER A 1 92 ? 20.736 1.572 -5.651 1.00 96.94 92 SER A C 1
ATOM 701 O O . SER A 1 92 ? 21.814 2.073 -5.323 1.00 96.94 92 SER A O 1
ATOM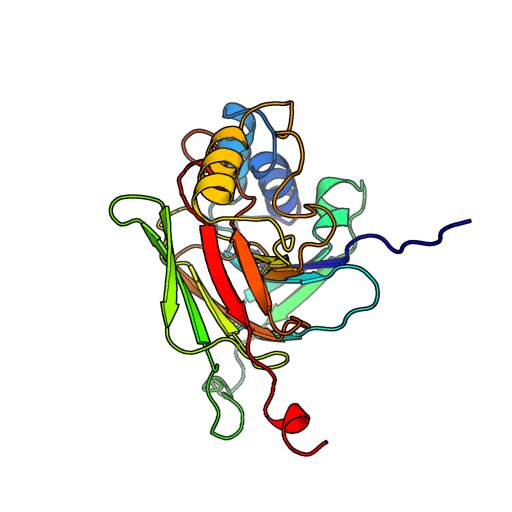 703 N N . PHE A 1 93 ? 20.491 0.272 -5.527 1.00 96.50 93 PHE A N 1
ATOM 704 C CA . PHE A 1 93 ? 21.475 -0.669 -4.998 1.00 96.50 93 PHE A CA 1
ATOM 705 C C . PHE A 1 93 ? 21.315 -2.062 -5.607 1.00 96.50 93 PHE A C 1
ATOM 707 O O . PHE A 1 93 ? 20.278 -2.414 -6.164 1.00 96.50 93 PHE A O 1
ATOM 714 N N . THR A 1 94 ? 22.372 -2.868 -5.515 1.00 95.25 94 THR A N 1
ATOM 715 C CA . THR A 1 94 ? 22.368 -4.262 -5.971 1.00 95.25 94 THR A CA 1
ATOM 716 C C . THR A 1 94 ? 22.500 -5.189 -4.778 1.00 95.25 94 THR A C 1
ATOM 718 O O . THR A 1 94 ? 23.425 -5.052 -3.982 1.00 95.25 94 THR A O 1
ATOM 721 N N . VAL A 1 95 ? 21.605 -6.167 -4.688 1.00 92.88 95 VAL A N 1
ATOM 722 C CA . VAL A 1 95 ? 21.756 -7.308 -3.785 1.00 92.88 95 VAL A CA 1
ATOM 723 C C . VAL A 1 95 ? 22.459 -8.413 -4.562 1.00 92.88 95 VAL A C 1
ATOM 725 O O . VAL A 1 95 ? 21.992 -8.826 -5.624 1.00 92.88 95 VAL A O 1
ATOM 728 N N . VAL A 1 96 ? 23.585 -8.891 -4.046 1.00 89.94 96 VAL A N 1
ATOM 729 C CA . VAL A 1 96 ? 24.316 -10.041 -4.592 1.00 89.94 96 VAL A CA 1
ATOM 730 C C . VAL A 1 96 ? 24.066 -11.264 -3.718 1.00 89.94 96 VAL A C 1
ATOM 732 O O . VAL A 1 96 ? 23.782 -11.127 -2.530 1.00 89.94 96 VAL A O 1
ATOM 735 N N . ALA A 1 97 ? 24.150 -12.464 -4.294 1.00 79.75 97 ALA A N 1
ATOM 736 C CA . ALA A 1 97 ? 24.071 -13.687 -3.502 1.00 79.75 97 ALA A CA 1
ATOM 737 C C . ALA A 1 97 ? 25.254 -13.730 -2.523 1.00 79.75 97 ALA A C 1
ATOM 739 O O . ALA A 1 97 ? 26.411 -13.724 -2.945 1.00 79.75 97 ALA A O 1
ATOM 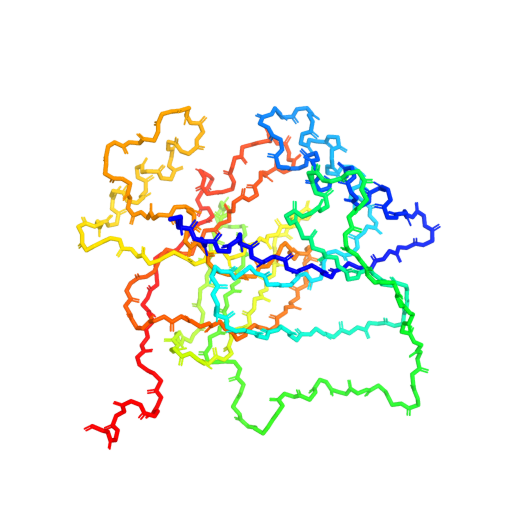740 N N . GLY A 1 98 ? 24.964 -13.734 -1.223 1.00 66.62 98 GLY A N 1
ATOM 741 C CA . GLY A 1 98 ? 25.963 -13.975 -0.188 1.00 66.62 98 GLY A CA 1
ATOM 742 C C . GLY A 1 98 ? 26.155 -15.477 0.057 1.00 66.62 98 GLY A C 1
ATOM 743 O O . GLY A 1 98 ? 25.267 -16.264 -0.270 1.00 66.62 98 GLY A O 1
ATOM 744 N N . PRO A 1 99 ? 27.269 -15.899 0.680 1.00 52.97 99 PRO A N 1
ATOM 745 C CA . PRO A 1 99 ? 27.524 -17.294 1.065 1.00 52.97 99 PRO A CA 1
ATOM 746 C C . PRO A 1 99 ? 26.624 -17.832 2.200 1.00 52.97 99 PRO A C 1
ATOM 748 O O . PRO A 1 99 ? 26.941 -18.839 2.822 1.00 52.97 99 PRO A O 1
ATOM 751 N N . GLY A 1 100 ? 25.480 -17.205 2.454 1.00 55.09 100 GLY A N 1
ATOM 752 C CA . GLY A 1 100 ? 24.422 -17.729 3.301 1.00 55.09 100 GLY A CA 1
ATOM 753 C C . GLY A 1 100 ? 23.095 -17.273 2.723 1.00 55.09 100 GLY A C 1
ATOM 754 O O . GLY A 1 100 ? 22.821 -16.073 2.683 1.00 55.09 100 GLY A O 1
ATOM 755 N N . GLU A 1 101 ? 22.270 -18.212 2.263 1.00 50.59 101 GLU A N 1
ATOM 756 C CA . GLU A 1 101 ? 20.832 -17.973 2.198 1.00 50.59 101 GLU A CA 1
ATOM 757 C C . GLU A 1 101 ? 20.385 -17.759 3.642 1.00 50.59 101 GLU A C 1
ATOM 759 O O . GLU A 1 101 ? 20.157 -18.710 4.386 1.00 50.59 101 GLU A O 1
ATOM 764 N N . GLY A 1 102 ? 20.373 -16.500 4.080 1.00 49.22 102 GLY A N 1
ATOM 765 C CA . GLY A 1 102 ? 19.822 -16.148 5.373 1.00 49.22 102 GLY A CA 1
ATOM 766 C C . GLY A 1 102 ? 18.371 -16.602 5.384 1.00 49.22 102 GLY A C 1
ATOM 767 O O . GLY A 1 102 ? 17.547 -16.065 4.642 1.00 49.22 102 GLY A O 1
ATOM 768 N N . ILE A 1 103 ? 18.073 -17.615 6.197 1.00 50.62 103 ILE A N 1
ATOM 769 C CA . ILE A 1 103 ? 16.714 -17.848 6.679 1.00 50.62 103 ILE A CA 1
ATOM 770 C C . ILE A 1 103 ? 16.260 -16.496 7.241 1.00 50.62 103 ILE A C 1
ATOM 772 O O . ILE A 1 103 ? 17.064 -15.874 7.941 1.00 50.62 103 ILE A O 1
ATOM 776 N N . PRO A 1 104 ? 15.056 -15.998 6.897 1.00 54.50 104 PRO A N 1
ATOM 777 C CA . PRO A 1 104 ? 14.553 -14.749 7.449 1.00 54.50 104 PRO A CA 1
ATOM 778 C C . PRO A 1 104 ? 14.776 -14.763 8.957 1.00 54.50 104 PRO A C 1
ATOM 780 O O . PRO A 1 104 ? 14.254 -15.647 9.636 1.00 54.50 104 PRO A O 1
ATOM 783 N N . ASP A 1 105 ? 15.606 -13.849 9.455 1.00 45.62 105 ASP A N 1
ATOM 784 C CA . ASP A 1 105 ? 15.753 -13.658 10.887 1.00 45.62 105 ASP A CA 1
ATOM 785 C C . ASP A 1 105 ? 14.410 -13.105 11.357 1.00 45.62 105 ASP A C 1
ATOM 787 O O . ASP A 1 105 ? 14.083 -11.941 11.135 1.00 45.62 105 ASP A O 1
ATOM 791 N N . THR A 1 106 ? 13.565 -13.977 11.900 1.00 45.84 106 THR A N 1
ATOM 792 C CA . THR A 1 106 ? 12.277 -13.593 12.478 1.00 45.84 106 THR A CA 1
ATOM 793 C C . THR A 1 106 ? 12.452 -12.902 13.827 1.00 45.84 106 THR A C 1
ATOM 795 O O . THR A 1 106 ? 11.474 -12.781 14.558 1.00 45.84 106 THR A O 1
ATOM 798 N N . GLY A 1 107 ? 13.674 -12.490 14.191 1.00 41.50 107 GLY A N 1
ATOM 799 C CA . GLY A 1 107 ? 13.987 -12.054 15.540 1.00 41.50 107 GLY A CA 1
ATOM 800 C C . GLY A 1 107 ? 13.686 -13.154 16.567 1.00 41.50 107 GLY A C 1
ATOM 801 O O . GLY A 1 107 ? 13.211 -14.245 16.230 1.00 41.50 107 GLY A O 1
ATOM 802 N N . PRO A 1 108 ? 13.980 -12.910 17.849 1.00 40.06 108 PRO A N 1
ATOM 803 C CA . PRO A 1 108 ? 13.695 -13.878 18.898 1.00 40.06 108 PRO A CA 1
ATOM 804 C C . PRO A 1 108 ? 12.173 -14.076 19.073 1.00 40.06 108 PRO A C 1
ATOM 806 O O . PRO A 1 108 ? 11.468 -13.158 19.481 1.00 40.06 108 PRO A O 1
ATOM 809 N N . ASP A 1 109 ? 11.699 -15.288 18.759 1.00 47.75 109 ASP A N 1
ATOM 810 C CA . ASP A 1 109 ? 10.485 -16.009 19.213 1.00 47.75 109 ASP A CA 1
ATOM 811 C C . ASP A 1 109 ? 9.094 -15.339 19.213 1.00 47.75 109 ASP A C 1
ATOM 813 O O . ASP A 1 109 ? 8.097 -16.017 19.467 1.00 47.75 109 ASP A O 1
ATOM 817 N N . THR A 1 110 ? 8.953 -14.064 18.860 1.00 54.16 110 THR A N 1
ATOM 818 C CA . THR A 1 110 ? 7.643 -13.416 18.697 1.00 54.16 110 THR A CA 1
ATOM 819 C C . THR A 1 110 ? 7.431 -13.074 17.231 1.00 54.16 110 THR A C 1
ATOM 821 O O . THR A 1 110 ? 7.726 -11.981 16.755 1.00 54.16 110 THR A O 1
ATOM 824 N N . GLY A 1 111 ? 6.927 -14.056 16.478 1.00 65.19 111 GLY A N 1
ATOM 825 C CA . GLY A 1 111 ? 6.423 -13.823 15.126 1.00 65.19 111 GLY A CA 1
ATOM 826 C C . GLY A 1 111 ? 5.403 -12.669 15.087 1.00 65.19 111 GLY A C 1
ATOM 827 O O . GLY A 1 111 ? 4.916 -12.231 16.131 1.00 65.19 111 GLY A O 1
ATOM 828 N N . PRO A 1 112 ? 5.055 -12.164 13.891 1.00 75.25 112 PRO A N 1
ATOM 829 C CA . PRO A 1 112 ? 4.124 -11.045 13.756 1.00 75.25 112 PRO A CA 1
ATOM 830 C C . PRO A 1 112 ? 2.833 -11.325 14.538 1.00 75.25 112 PRO A C 1
ATOM 832 O O . PRO A 1 112 ? 2.205 -12.368 14.347 1.00 75.25 112 PRO A O 1
ATOM 835 N N . GLY A 1 113 ? 2.442 -10.393 15.417 1.00 84.06 113 GLY A N 1
ATOM 836 C CA . GLY A 1 113 ? 1.267 -10.549 16.288 1.00 84.06 113 GLY A CA 1
ATOM 837 C C . GLY A 1 113 ? -0.050 -10.608 15.507 1.00 84.06 113 GLY A C 1
ATOM 838 O O . GLY A 1 113 ? -1.050 -11.145 15.992 1.00 84.06 113 GLY A O 1
ATOM 839 N N . ALA A 1 114 ? -0.021 -10.107 14.269 1.00 95.25 114 ALA A N 1
ATOM 840 C CA . ALA A 1 114 ? -1.089 -10.248 13.299 1.00 95.25 114 ALA A CA 1
ATOM 841 C C . ALA A 1 114 ? -0.557 -10.444 11.871 1.00 95.25 114 ALA A C 1
ATOM 843 O O . ALA A 1 114 ? 0.498 -9.927 11.489 1.00 95.25 114 ALA A O 1
ATOM 844 N N . VAL A 1 115 ? -1.347 -11.140 11.057 1.00 97.56 115 VAL A N 1
ATOM 845 C CA . VAL A 1 115 ? -1.145 -11.295 9.616 1.00 97.56 115 VAL A CA 1
ATOM 846 C C . VAL A 1 115 ? -2.362 -10.723 8.900 1.00 97.56 115 VAL A C 1
ATOM 848 O O . VAL A 1 115 ? -3.472 -11.211 9.094 1.00 97.56 115 VAL A O 1
ATOM 851 N N . LEU A 1 116 ? -2.153 -9.701 8.073 1.00 98.25 116 LEU A N 1
ATOM 852 C CA . LEU A 1 116 ? -3.173 -9.101 7.220 1.00 98.25 116 LEU A CA 1
ATOM 853 C C . LEU A 1 116 ? -2.963 -9.572 5.778 1.00 98.25 116 LEU A C 1
ATOM 855 O O . LEU A 1 116 ? -1.895 -9.368 5.198 1.00 98.25 116 LEU A O 1
ATOM 859 N N . VAL A 1 117 ? -3.983 -10.196 5.199 1.00 98.38 117 VAL A N 1
ATOM 860 C CA . VAL A 1 117 ? -3.934 -10.789 3.861 1.00 98.38 117 VAL A CA 1
ATOM 861 C C . VAL A 1 117 ? -4.952 -10.095 2.963 1.00 98.38 117 VAL A C 1
ATOM 863 O O . VAL A 1 117 ? -6.140 -10.092 3.273 1.00 98.38 117 VAL A O 1
ATOM 866 N N . ALA A 1 118 ? -4.498 -9.530 1.845 1.00 98.38 118 ALA A N 1
ATOM 867 C CA . ALA A 1 118 ? -5.375 -9.131 0.747 1.00 98.38 118 ALA A CA 1
ATOM 868 C C . ALA A 1 118 ? -5.744 -10.369 -0.073 1.00 98.38 118 ALA A C 1
ATOM 870 O O . ALA A 1 118 ? -4.851 -11.049 -0.583 1.00 98.38 118 ALA A O 1
ATOM 871 N N . VAL A 1 119 ? -7.032 -10.663 -0.205 1.00 97.75 119 VAL A N 1
ATOM 872 C CA . VAL A 1 119 ? -7.560 -11.826 -0.934 1.00 97.75 119 VAL A CA 1
ATOM 873 C C . VAL A 1 119 ? -8.695 -11.398 -1.863 1.00 97.75 119 VAL A C 1
ATOM 875 O O . VAL A 1 119 ? -9.267 -10.324 -1.699 1.00 97.75 119 VAL A O 1
ATOM 878 N N . ALA A 1 120 ? -9.035 -12.245 -2.834 1.00 93.75 120 ALA A N 1
ATOM 879 C CA . ALA A 1 120 ? -10.188 -12.054 -3.709 1.00 93.75 120 ALA A CA 1
ATOM 880 C C . ALA A 1 120 ? -11.063 -13.316 -3.693 1.00 93.75 120 ALA A C 1
ATOM 882 O O . ALA A 1 120 ? -10.772 -14.263 -4.422 1.00 93.75 120 ALA A O 1
ATOM 883 N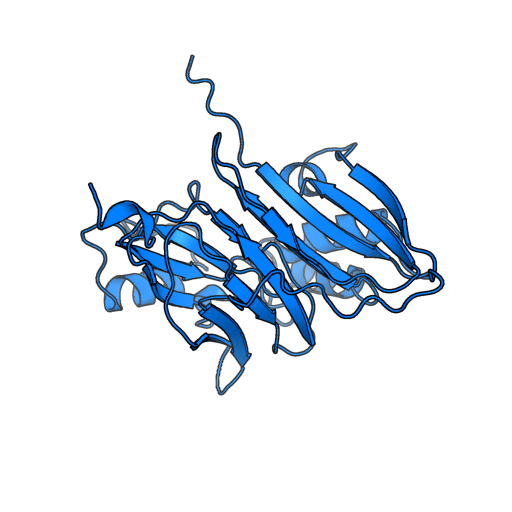 N . ASP A 1 121 ? -12.097 -13.340 -2.843 1.00 87.69 121 ASP A N 1
ATOM 884 C CA . ASP A 1 121 ? -13.112 -14.410 -2.813 1.00 87.69 121 ASP A CA 1
ATOM 885 C C . ASP A 1 121 ? -14.389 -13.985 -2.046 1.00 87.69 121 ASP A C 1
ATOM 887 O O . ASP A 1 121 ? -14.338 -13.846 -0.827 1.00 87.69 121 ASP A O 1
ATOM 891 N N . PRO A 1 122 ? -15.551 -13.756 -2.689 1.00 86.00 122 PRO A N 1
ATOM 892 C CA . PRO A 1 122 ? -15.771 -13.615 -4.130 1.00 86.00 122 PRO A CA 1
ATOM 893 C C . PRO A 1 122 ? -15.377 -12.225 -4.669 1.00 86.00 122 PRO A C 1
ATOM 895 O O . PRO A 1 122 ? -15.391 -12.008 -5.877 1.00 86.00 122 PRO A O 1
ATOM 898 N N . PHE A 1 123 ? -15.023 -11.284 -3.791 1.00 92.06 123 PHE A N 1
ATOM 899 C CA . PHE A 1 123 ? -14.576 -9.924 -4.114 1.00 92.06 123 PHE A CA 1
ATOM 900 C C . PHE A 1 123 ? -13.291 -9.575 -3.340 1.00 92.06 123 PHE A C 1
ATOM 902 O O . PHE A 1 123 ? -12.970 -10.266 -2.364 1.00 92.06 123 PHE A O 1
ATOM 909 N N . PRO A 1 124 ? -12.528 -8.547 -3.766 1.00 95.69 124 PRO A N 1
ATOM 910 C CA . PRO A 1 124 ? -11.347 -8.087 -3.043 1.00 95.69 124 PRO A CA 1
ATOM 911 C C . PRO A 1 124 ? -11.694 -7.663 -1.614 1.00 95.69 124 PRO A C 1
ATOM 913 O O . PRO A 1 124 ? -12.562 -6.820 -1.419 1.00 95.69 124 PRO A O 1
ATOM 916 N N . HIS A 1 125 ? -11.022 -8.234 -0.619 1.00 97.12 125 HIS A N 1
ATOM 917 C CA . HIS A 1 125 ? -11.187 -7.873 0.789 1.00 97.12 125 HIS A CA 1
ATOM 918 C C . HIS A 1 125 ? -9.919 -8.185 1.591 1.00 97.12 125 HIS A C 1
ATOM 920 O O . HIS A 1 125 ? -9.001 -8.864 1.117 1.00 97.12 125 HIS A O 1
ATOM 926 N N . TYR A 1 126 ? -9.863 -7.671 2.818 1.00 98.25 126 TYR A N 1
ATOM 927 C CA . TYR A 1 126 ? -8.825 -8.022 3.780 1.00 98.25 126 TYR A CA 1
ATOM 928 C C . TYR A 1 126 ? -9.305 -9.097 4.749 1.00 98.25 126 TYR A C 1
ATOM 930 O O . TYR A 1 126 ? -10.413 -9.027 5.275 1.00 98.25 126 TYR A O 1
ATOM 938 N N . VAL A 1 127 ? -8.424 -10.047 5.050 1.00 98.00 127 VAL A N 1
ATOM 939 C CA . VAL A 1 127 ? -8.582 -10.999 6.153 1.00 98.00 127 VAL A CA 1
ATOM 940 C C . VAL A 1 127 ? -7.452 -10.778 7.142 1.00 98.00 127 VAL A C 1
ATOM 942 O O . VAL A 1 127 ? -6.297 -10.629 6.742 1.00 98.00 127 VAL A O 1
ATOM 945 N N . ILE A 1 128 ? -7.771 -10.785 8.434 1.00 97.50 128 ILE A N 1
ATOM 946 C CA . ILE A 1 128 ? -6.777 -10.693 9.499 1.00 97.50 128 ILE A CA 1
ATOM 947 C C . ILE A 1 128 ? -6.746 -11.969 10.339 1.00 97.50 128 ILE A C 1
ATOM 949 O O . ILE A 1 128 ? -7.781 -12.541 10.678 1.00 97.50 128 ILE A O 1
ATOM 953 N N . GLN A 1 129 ? -5.541 -12.416 10.672 1.00 96.94 129 GLN A N 1
ATOM 954 C CA . GLN A 1 129 ? -5.277 -13.499 11.613 1.00 96.94 129 GLN A CA 1
ATOM 955 C C . GLN A 1 129 ? -4.451 -12.951 12.775 1.00 96.94 129 GLN A C 1
ATOM 957 O O . GLN A 1 129 ? -3.515 -12.188 12.548 1.00 96.94 129 GLN A O 1
ATOM 962 N N . GLY A 1 130 ? -4.760 -13.359 14.005 1.00 94.94 130 GLY A N 1
ATOM 963 C CA . GLY A 1 130 ? -4.126 -12.801 15.204 1.00 94.94 130 GLY A CA 1
ATOM 964 C C . GLY A 1 130 ? -4.764 -11.482 15.647 1.00 94.94 130 GLY A C 1
ATOM 965 O O . GLY A 1 130 ? -5.883 -11.163 15.249 1.00 94.94 130 GLY A O 1
ATOM 966 N N . ALA A 1 131 ? -4.064 -10.738 16.503 1.00 94.56 131 ALA A N 1
ATOM 967 C CA . ALA A 1 131 ? -4.572 -9.510 17.110 1.00 94.56 131 ALA A CA 1
ATOM 968 C C . ALA A 1 131 ? -3.577 -8.367 16.907 1.00 94.56 131 ALA A C 1
ATOM 970 O O . ALA A 1 131 ? -2.388 -8.505 17.198 1.00 94.56 131 ALA A O 1
ATOM 971 N N . LEU A 1 132 ? -4.062 -7.221 16.427 1.00 96.19 132 LEU A N 1
ATOM 972 C CA . LEU A 1 132 ? -3.219 -6.040 16.279 1.00 96.19 132 LEU A CA 1
ATOM 973 C C . LEU A 1 132 ? -2.919 -5.442 17.646 1.00 96.19 132 LEU A C 1
ATOM 975 O O . LEU A 1 132 ? -3.815 -5.239 18.465 1.00 96.19 132 LEU A O 1
ATOM 979 N N . ARG A 1 133 ? -1.651 -5.114 17.873 1.00 95.38 133 ARG A N 1
ATOM 980 C CA . ARG A 1 133 ? -1.189 -4.410 19.068 1.00 95.38 133 ARG A CA 1
ATOM 981 C C . ARG A 1 133 ? -0.346 -3.219 18.654 1.00 95.38 133 ARG A C 1
ATOM 983 O O . ARG A 1 133 ? 0.448 -3.313 17.719 1.00 95.38 133 ARG A O 1
ATOM 990 N N . ALA A 1 134 ? -0.521 -2.106 19.354 1.00 93.94 134 ALA A N 1
ATOM 991 C CA . ALA A 1 134 ? 0.278 -0.909 19.138 1.00 93.94 134 ALA A CA 1
ATOM 992 C C . ALA A 1 134 ? 1.778 -1.235 19.263 1.00 93.94 134 ALA A C 1
ATOM 994 O O . ALA A 1 134 ? 2.197 -1.828 20.254 1.00 93.94 134 ALA A O 1
ATOM 995 N N . GLY A 1 135 ? 2.570 -0.862 18.255 1.00 91.06 135 GLY A N 1
ATOM 996 C CA . GLY A 1 135 ? 4.022 -1.074 18.235 1.00 91.06 135 GLY A CA 1
ATOM 997 C C . GLY A 1 135 ? 4.491 -2.495 17.899 1.00 91.06 135 GLY A C 1
ATOM 998 O O . GLY A 1 135 ? 5.697 -2.700 17.794 1.00 91.06 135 GLY A O 1
ATOM 999 N N . HIS A 1 136 ? 3.590 -3.460 17.689 1.00 93.00 136 HIS A N 1
ATOM 1000 C CA . HIS A 1 136 ? 3.978 -4.819 17.300 1.00 93.00 136 HIS A CA 1
ATOM 1001 C C . HIS A 1 136 ? 4.037 -4.990 15.770 1.00 93.00 136 HIS A C 1
ATOM 1003 O O . HIS A 1 136 ? 3.266 -4.344 15.050 1.00 93.00 136 HIS A O 1
ATOM 1009 N N . PRO A 1 137 ? 4.901 -5.888 15.257 1.00 94.50 137 PRO A N 1
ATOM 1010 C CA . PRO A 1 137 ? 4.982 -6.171 13.830 1.00 94.50 137 PRO A CA 1
ATOM 1011 C C . PRO A 1 137 ? 3.699 -6.792 13.262 1.00 94.50 137 PRO A C 1
ATOM 1013 O O . PRO A 1 137 ? 3.096 -7.691 13.856 1.00 94.50 137 PRO A O 1
ATOM 1016 N N . ILE A 1 138 ? 3.338 -6.358 12.056 1.00 96.12 138 ILE A N 1
ATOM 1017 C CA . ILE A 1 138 ? 2.227 -6.860 11.248 1.00 96.12 138 ILE A CA 1
ATOM 1018 C C . ILE A 1 138 ? 2.813 -7.450 9.973 1.00 96.12 138 ILE A C 1
ATOM 1020 O O . ILE A 1 138 ? 3.545 -6.776 9.247 1.00 96.12 138 ILE A O 1
ATOM 1024 N N . ARG A 1 139 ? 2.466 -8.695 9.649 1.00 97.31 139 ARG A N 1
ATOM 1025 C CA . ARG A 1 139 ? 2.808 -9.261 8.342 1.00 97.31 139 ARG A CA 1
ATOM 1026 C C . ARG A 1 139 ? 1.717 -8.936 7.337 1.00 97.31 139 ARG A C 1
ATOM 1028 O O . ARG A 1 139 ? 0.585 -9.375 7.496 1.00 97.31 139 ARG A O 1
ATOM 1035 N N . LEU A 1 140 ? 2.078 -8.222 6.282 1.00 98.06 140 LEU A N 1
ATOM 1036 C CA . LEU A 1 140 ? 1.219 -7.945 5.139 1.00 98.06 140 LEU A CA 1
ATOM 1037 C C . LEU A 1 140 ? 1.472 -8.996 4.061 1.00 98.06 140 LEU A C 1
ATOM 1039 O O . LEU A 1 140 ? 2.627 -9.292 3.743 1.00 98.06 140 LEU A O 1
ATOM 1043 N N . ILE A 1 141 ? 0.412 -9.562 3.494 1.00 97.88 141 ILE A N 1
ATOM 1044 C CA . ILE A 1 141 ? 0.480 -10.525 2.394 1.00 97.88 141 ILE A CA 1
ATOM 1045 C C . ILE A 1 141 ? -0.477 -10.073 1.298 1.00 97.88 141 ILE A C 1
ATOM 1047 O O . ILE A 1 141 ? -1.664 -9.885 1.551 1.00 97.88 141 ILE A O 1
ATOM 1051 N N . ASN A 1 142 ? 0.022 -9.947 0.071 1.00 98.38 142 ASN A N 1
ATOM 1052 C CA . ASN A 1 142 ? -0.836 -9.746 -1.086 1.00 98.38 142 ASN A CA 1
ATOM 1053 C C . ASN A 1 142 ? -1.074 -11.083 -1.800 1.00 98.38 142 ASN A C 1
ATOM 1055 O O . ASN A 1 142 ? -0.191 -11.572 -2.506 1.00 98.38 142 ASN A O 1
ATOM 1059 N N . ALA A 1 143 ? -2.258 -11.668 -1.625 1.00 98.00 143 ALA A N 1
ATOM 1060 C CA . ALA A 1 143 ? -2.690 -12.872 -2.334 1.00 98.00 143 ALA A CA 1
ATOM 1061 C C . ALA A 1 143 ? -3.599 -12.567 -3.542 1.00 98.00 143 ALA A C 1
ATOM 1063 O O . ALA A 1 143 ? -4.097 -13.498 -4.175 1.00 98.00 143 ALA A O 1
ATOM 1064 N N . LEU A 1 144 ? -3.794 -11.290 -3.898 1.00 97.25 144 LEU A N 1
ATOM 1065 C CA . LEU A 1 144 ? -4.458 -10.909 -5.143 1.00 97.25 144 LEU A CA 1
ATOM 1066 C C . LEU A 1 144 ? -3.598 -11.313 -6.342 1.00 97.25 144 LEU A C 1
ATOM 1068 O O . LEU A 1 144 ? -2.366 -11.227 -6.312 1.00 97.25 144 LEU A O 1
ATOM 1072 N N . ARG A 1 145 ? -4.255 -11.722 -7.425 1.00 95.38 145 ARG A N 1
ATOM 1073 C CA . ARG A 1 145 ? -3.605 -12.061 -8.690 1.00 95.38 145 ARG A CA 1
ATOM 1074 C C . ARG A 1 145 ? -3.496 -10.820 -9.573 1.00 95.38 145 ARG A C 1
ATOM 1076 O O . ARG A 1 145 ? -4.495 -10.151 -9.791 1.00 95.38 145 ARG A O 1
ATOM 1083 N N . ASP A 1 146 ? -2.301 -10.571 -10.105 1.00 93.88 146 ASP A N 1
ATOM 1084 C CA . ASP A 1 146 ? -2.006 -9.511 -11.081 1.00 93.88 146 ASP A CA 1
ATOM 1085 C C . ASP A 1 146 ? -2.430 -8.087 -10.631 1.00 93.88 146 ASP A C 1
ATOM 1087 O O . ASP A 1 146 ? -2.578 -7.185 -11.450 1.00 93.88 146 ASP A O 1
ATOM 1091 N N . GLN A 1 147 ? -2.580 -7.876 -9.317 1.00 96.88 147 GLN A N 1
ATOM 1092 C CA . GLN A 1 147 ? -3.043 -6.639 -8.683 1.00 96.88 147 GLN A CA 1
ATOM 1093 C C . GLN A 1 147 ? -2.191 -6.363 -7.435 1.00 96.88 147 GLN A C 1
ATOM 1095 O O . GLN A 1 147 ? -2.208 -7.161 -6.491 1.00 96.88 147 GLN A O 1
ATOM 1100 N N . PRO A 1 148 ? -1.430 -5.258 -7.386 1.00 97.25 148 PRO A N 1
ATOM 1101 C CA . PRO A 1 148 ? -0.780 -4.802 -6.167 1.00 97.25 148 PRO A CA 1
ATOM 1102 C C . PRO A 1 148 ? -1.798 -4.390 -5.104 1.00 97.25 148 PRO A C 1
ATOM 1104 O O . PRO A 1 148 ? -2.909 -3.970 -5.418 1.00 97.25 148 PRO A O 1
ATOM 1107 N N . SER A 1 149 ? -1.385 -4.469 -3.844 1.00 97.69 149 SER A N 1
ATOM 1108 C CA . SER A 1 149 ? -2.208 -4.093 -2.698 1.00 97.69 149 SER A CA 1
ATOM 1109 C C . SER A 1 149 ? -1.391 -3.258 -1.724 1.00 97.69 149 SER A C 1
ATOM 1111 O O . SER A 1 149 ? -0.277 -3.642 -1.368 1.00 97.69 149 SER A O 1
ATOM 1113 N N . ASP A 1 150 ? -1.951 -2.144 -1.273 1.00 97.19 150 ASP A N 1
ATOM 1114 C CA . ASP A 1 150 ? -1.465 -1.326 -0.161 1.00 97.19 150 ASP A CA 1
ATOM 1115 C C . ASP A 1 150 ? -2.420 -1.454 1.029 1.00 97.19 150 ASP A C 1
ATOM 1117 O O . ASP A 1 150 ? -3.621 -1.601 0.842 1.00 97.19 150 ASP A O 1
ATOM 1121 N N . ALA A 1 151 ? -1.911 -1.395 2.256 1.00 98.12 151 ALA A N 1
ATOM 1122 C CA . ALA A 1 151 ? -2.741 -1.500 3.456 1.00 98.12 151 ALA A CA 1
ATOM 1123 C C . ALA A 1 151 ? -2.564 -0.242 4.300 1.00 98.12 151 ALA A C 1
ATOM 1125 O O . ALA A 1 151 ? -1.606 -0.143 5.073 1.00 98.12 151 ALA A O 1
ATOM 1126 N N . VAL A 1 152 ? -3.475 0.718 4.130 1.00 97.50 152 VAL A N 1
ATOM 1127 C CA . VAL A 1 152 ? -3.454 1.998 4.840 1.00 97.50 152 VAL A CA 1
ATOM 1128 C C . VAL A 1 152 ? -4.445 1.968 5.994 1.00 97.50 152 VAL A C 1
ATOM 1130 O O . VAL A 1 152 ? -5.626 1.694 5.814 1.00 97.50 152 VAL A O 1
ATOM 1133 N N . PHE A 1 153 ? -3.935 2.247 7.185 1.00 97.69 153 PHE A N 1
ATOM 1134 C CA . PHE A 1 153 ? -4.654 2.327 8.441 1.00 97.69 153 PHE A CA 1
ATOM 1135 C C . PHE A 1 153 ? -5.030 3.777 8.723 1.00 97.69 153 PHE A C 1
ATOM 1137 O O . PHE A 1 153 ? -4.173 4.666 8.762 1.00 97.69 153 PHE A O 1
ATOM 1144 N N . PHE A 1 154 ? -6.307 3.982 9.005 1.00 96.00 154 PHE A N 1
ATOM 1145 C CA . PHE A 1 154 ? -6.870 5.242 9.451 1.00 96.00 154 PHE A CA 1
ATOM 1146 C C . PHE A 1 154 ? -7.553 5.036 10.794 1.00 96.00 154 PHE A C 1
ATOM 1148 O O . PHE A 1 154 ? -8.291 4.069 10.972 1.00 96.00 154 PHE A O 1
ATOM 1155 N N . GLU A 1 155 ? -7.329 5.943 11.737 1.00 96.25 155 GLU A N 1
ATOM 1156 C CA . GLU A 1 155 ? -8.104 5.958 12.977 1.00 96.25 155 GLU A CA 1
ATOM 1157 C C . GLU A 1 155 ? -9.566 6.275 12.634 1.00 96.25 155 GLU A C 1
ATOM 1159 O O . GLU A 1 155 ? -9.847 7.243 11.921 1.00 96.25 155 GLU A O 1
ATOM 1164 N N . LEU A 1 156 ? -10.497 5.440 13.102 1.00 95.88 156 LEU A N 1
ATOM 1165 C CA . LEU A 1 156 ? -11.917 5.683 12.878 1.00 95.88 156 LEU A CA 1
ATOM 1166 C C . LEU A 1 156 ? -12.401 6.800 13.791 1.00 95.88 156 LEU A C 1
ATOM 1168 O O . LEU A 1 156 ? -12.172 6.785 15.004 1.00 95.88 156 LEU A O 1
ATOM 1172 N N . ALA A 1 157 ? -13.148 7.737 13.217 1.00 93.62 157 ALA A N 1
ATOM 1173 C CA . ALA A 1 157 ? -13.812 8.761 13.993 1.00 93.62 157 ALA A CA 1
ATOM 1174 C C . ALA A 1 157 ? -14.748 8.110 15.036 1.00 93.62 157 ALA A C 1
ATOM 1176 O O . ALA A 1 157 ? -15.390 7.097 14.743 1.00 93.62 157 ALA A O 1
ATOM 1177 N N . PRO A 1 158 ? -14.905 8.684 16.245 1.00 90.38 158 PRO A N 1
ATOM 1178 C CA . PRO A 1 158 ? -15.706 8.066 17.308 1.00 90.38 158 PRO A CA 1
ATOM 1179 C C . PRO A 1 158 ? -17.152 7.740 16.906 1.00 90.38 158 PRO A C 1
ATOM 1181 O O . PRO A 1 158 ? -17.735 6.781 17.406 1.00 90.38 158 PRO A O 1
ATOM 1184 N N . HIS A 1 159 ? -17.711 8.526 15.983 1.00 85.75 159 HIS A N 1
ATOM 1185 C CA . HIS A 1 159 ? -19.071 8.392 15.464 1.00 85.75 159 HIS A CA 1
ATOM 1186 C C . HIS A 1 159 ? -19.194 7.413 14.283 1.00 85.75 159 HIS A C 1
ATOM 1188 O O . HIS A 1 159 ? -20.306 7.166 13.819 1.00 85.75 159 HIS A O 1
ATOM 1194 N N . ALA A 1 160 ? -18.087 6.872 13.768 1.00 90.69 160 ALA A N 1
ATOM 1195 C CA . ALA A 1 160 ? -18.113 5.951 12.643 1.00 90.69 160 ALA A CA 1
ATOM 1196 C C . ALA A 1 160 ? -18.711 4.599 13.071 1.00 90.69 160 ALA A C 1
ATOM 1198 O O . ALA A 1 160 ? -18.181 3.891 13.939 1.00 90.69 160 ALA A O 1
ATOM 1199 N N . LEU A 1 161 ? -19.847 4.267 12.459 1.00 88.56 161 LEU A N 1
ATOM 1200 C CA . LEU A 1 161 ? -20.492 2.959 12.534 1.00 88.56 161 LEU A CA 1
ATOM 1201 C C . LEU A 1 161 ? -20.088 2.118 11.311 1.00 88.56 161 LEU A C 1
ATOM 1203 O O . LEU A 1 161 ? -19.769 2.708 10.279 1.00 88.56 161 LEU A O 1
ATOM 1207 N N . PRO A 1 162 ? -20.124 0.775 11.390 1.00 89.44 162 PRO A N 1
ATOM 1208 C CA . PRO A 1 162 ? -19.784 -0.093 10.260 1.00 89.44 162 PRO A CA 1
ATOM 1209 C C . PRO A 1 162 ? -20.522 0.268 8.964 1.00 89.44 162 PRO A C 1
ATOM 1211 O O . PRO A 1 162 ? -19.867 0.571 7.975 1.00 89.44 162 PRO A O 1
ATOM 1214 N N . ASP A 1 163 ? -21.852 0.384 9.000 1.00 89.12 163 ASP A N 1
ATOM 1215 C CA . ASP A 1 163 ? -22.668 0.723 7.822 1.00 89.12 163 ASP A CA 1
ATOM 1216 C C . ASP A 1 163 ? -22.268 2.069 7.191 1.00 89.12 163 ASP A C 1
ATOM 1218 O O . ASP A 1 163 ? -22.264 2.228 5.974 1.00 89.12 163 ASP A O 1
ATOM 1222 N N . HIS A 1 164 ? -21.861 3.039 8.016 1.00 88.06 164 HIS A N 1
ATOM 1223 C CA . HIS A 1 164 ? -21.378 4.333 7.535 1.00 88.06 164 HIS A CA 1
ATOM 1224 C C . HIS A 1 164 ? -20.032 4.205 6.805 1.00 88.06 164 HIS A C 1
ATOM 1226 O O . HIS A 1 164 ? -19.810 4.880 5.803 1.00 88.06 164 HIS A O 1
ATOM 1232 N N . VAL A 1 165 ? -19.143 3.323 7.270 1.00 90.88 165 VAL A N 1
ATOM 1233 C CA . VAL A 1 165 ? -17.881 3.029 6.577 1.00 90.88 165 VAL A CA 1
ATOM 1234 C C . VAL A 1 165 ? -18.149 2.352 5.235 1.00 90.88 165 VAL A C 1
ATOM 1236 O O . VAL A 1 165 ? -17.528 2.732 4.246 1.00 90.88 165 VAL A O 1
ATOM 1239 N N . GLU A 1 166 ? -19.088 1.405 5.170 1.00 89.12 166 GLU A N 1
ATOM 1240 C CA . GLU A 1 166 ? -19.466 0.746 3.912 1.00 89.12 166 GLU A CA 1
ATOM 1241 C C . GLU A 1 166 ? -20.086 1.730 2.910 1.00 89.12 166 GLU A C 1
ATOM 1243 O O . GLU A 1 166 ? -19.758 1.717 1.722 1.00 89.12 166 GLU A O 1
ATOM 1248 N N . ASP A 1 167 ? -20.969 2.614 3.378 1.00 87.94 167 ASP A N 1
ATOM 1249 C CA . ASP A 1 167 ? -21.578 3.659 2.554 1.00 87.94 167 ASP A CA 1
ATOM 1250 C C . ASP A 1 167 ? -20.548 4.675 2.057 1.00 87.94 167 ASP A C 1
ATOM 1252 O O . ASP A 1 167 ? -20.596 5.082 0.895 1.00 87.94 167 ASP A O 1
ATOM 1256 N N . TRP A 1 168 ? -19.594 5.059 2.907 1.00 87.56 168 TRP A N 1
ATOM 1257 C CA . TRP A 1 168 ? -18.476 5.913 2.521 1.00 87.56 168 TRP A CA 1
ATOM 1258 C C . TRP A 1 168 ? -17.571 5.232 1.488 1.00 87.56 168 TRP A C 1
ATOM 1260 O O . TRP A 1 168 ? -17.245 5.844 0.474 1.00 87.56 168 TRP A O 1
ATOM 1270 N N . ALA A 1 169 ? -17.219 3.959 1.695 1.00 88.06 169 ALA A N 1
ATOM 1271 C CA . ALA A 1 169 ? -16.358 3.200 0.790 1.00 88.06 169 ALA A CA 1
ATOM 1272 C C . ALA A 1 169 ? -16.971 3.080 -0.613 1.00 88.06 169 ALA A C 1
ATOM 1274 O O . ALA A 1 169 ? -16.270 3.244 -1.608 1.00 88.06 169 ALA A O 1
ATOM 1275 N N . ARG A 1 170 ? -18.292 2.871 -0.703 1.00 84.06 170 ARG A N 1
ATOM 1276 C CA . ARG A 1 170 ? -19.026 2.818 -1.981 1.00 84.06 170 ARG A CA 1
ATOM 1277 C C . ARG A 1 170 ? -19.051 4.146 -2.740 1.00 84.06 170 ARG A C 1
ATOM 1279 O O . ARG A 1 170 ? -19.187 4.129 -3.955 1.00 84.06 170 ARG A O 1
ATOM 1286 N N . ARG A 1 171 ? -18.925 5.275 -2.040 1.00 79.50 171 ARG A N 1
ATOM 1287 C CA . ARG A 1 171 ? -18.905 6.628 -2.627 1.00 79.50 171 ARG A CA 1
ATOM 1288 C C . ARG A 1 171 ? -17.500 7.141 -2.905 1.00 79.50 171 ARG A C 1
ATOM 1290 O O . ARG A 1 171 ? -17.341 8.272 -3.337 1.00 79.50 171 ARG A O 1
ATOM 1297 N N . PHE A 1 172 ? -16.476 6.323 -2.670 1.00 71.75 172 PHE A N 1
ATOM 1298 C CA . PHE A 1 172 ? -15.082 6.700 -2.903 1.00 71.75 172 PHE A CA 1
ATOM 1299 C C . PHE A 1 172 ? -14.742 6.892 -4.398 1.00 71.75 172 PHE A C 1
ATOM 1301 O O . PHE A 1 172 ? -13.613 7.242 -4.731 1.00 71.75 172 PHE A O 1
ATOM 1308 N N . GLU A 1 173 ? -15.707 6.647 -5.291 1.00 62.59 173 GLU A N 1
ATOM 1309 C CA . GLU A 1 173 ? -15.663 6.959 -6.725 1.00 62.59 173 GLU A CA 1
ATOM 1310 C C . GLU A 1 173 ? -16.211 8.360 -7.064 1.00 62.59 173 GLU A C 1
ATOM 1312 O O . GLU A 1 173 ? -15.922 8.867 -8.145 1.00 62.59 173 GLU A O 1
ATOM 1317 N N . ASP A 1 174 ? -16.991 8.980 -6.170 1.00 57.97 174 ASP A N 1
ATOM 1318 C CA . ASP A 1 174 ? -17.659 10.261 -6.414 1.00 57.97 174 ASP A CA 1
ATOM 1319 C C . ASP A 1 174 ? -16.793 11.444 -5.936 1.00 57.97 174 ASP A C 1
ATOM 1321 O O . ASP A 1 174 ? -16.175 11.396 -4.872 1.00 57.97 174 ASP A O 1
ATOM 1325 N N . ASP A 1 175 ? -16.796 12.550 -6.691 1.00 56.56 175 ASP A N 1
ATOM 1326 C CA . ASP A 1 175 ? -15.988 13.757 -6.418 1.00 56.56 175 ASP A CA 1
ATOM 1327 C C . ASP A 1 175 ? -16.338 14.483 -5.099 1.00 56.56 175 ASP A C 1
ATOM 1329 O O . ASP A 1 175 ? -15.612 15.387 -4.674 1.00 56.56 175 ASP A O 1
ATOM 1333 N N . GLU A 1 176 ? -17.442 14.123 -4.434 1.00 60.06 176 GLU A N 1
ATOM 1334 C CA . GLU A 1 176 ? -17.873 14.760 -3.189 1.00 60.06 176 GLU A CA 1
ATOM 1335 C C . GLU A 1 176 ? -17.912 13.745 -2.031 1.00 60.06 176 GLU A C 1
ATOM 1337 O O . GLU A 1 176 ? -18.809 12.896 -1.977 1.00 60.06 176 GLU A O 1
ATOM 1342 N N . PRO A 1 177 ? -16.964 13.811 -1.071 1.00 62.81 177 PRO A N 1
ATOM 1343 C CA . PRO A 1 177 ? -16.989 12.927 0.084 1.00 62.81 177 PRO A CA 1
ATOM 1344 C C . PRO A 1 177 ? -18.277 13.169 0.884 1.00 62.81 177 PRO A C 1
ATOM 1346 O O . PRO A 1 177 ? -18.700 14.320 1.039 1.00 62.81 177 PRO A O 1
ATOM 1349 N N . PRO A 1 178 ? -18.912 12.117 1.434 1.00 64.75 178 PRO A N 1
ATOM 1350 C CA . PRO A 1 178 ? -20.105 12.308 2.241 1.00 64.75 178 PRO A CA 1
ATOM 1351 C C . PRO A 1 178 ? -19.786 13.214 3.444 1.00 64.75 178 PRO A C 1
ATOM 1353 O O . PRO A 1 178 ? -18.663 13.190 3.963 1.00 64.75 178 PRO A O 1
ATOM 1356 N N . PRO A 1 179 ? -20.759 14.019 3.909 1.00 69.25 179 PRO A N 1
ATOM 1357 C CA . PRO A 1 179 ? -20.563 14.840 5.093 1.00 69.25 179 PRO A CA 1
ATOM 1358 C C . PRO A 1 179 ? -20.191 13.941 6.276 1.00 69.25 179 PRO A C 1
ATOM 1360 O O . PRO A 1 179 ? -20.814 12.901 6.474 1.00 69.25 179 PRO A O 1
ATOM 1363 N N . TYR A 1 180 ? -19.204 14.372 7.067 1.00 79.38 180 TYR A N 1
ATOM 1364 C CA . TYR A 1 180 ? -18.637 13.613 8.191 1.00 79.38 180 TYR A CA 1
ATOM 1365 C C . TYR A 1 180 ? -17.938 12.316 7.753 1.00 79.38 180 TYR A C 1
ATOM 1367 O O . TYR A 1 180 ? -18.410 11.236 8.083 1.00 79.38 180 TYR A O 1
ATOM 1375 N N . PRO A 1 181 ? -16.804 12.380 7.033 1.00 86.50 181 PRO A N 1
ATOM 1376 C CA . PRO A 1 181 ? -16.096 11.165 6.651 1.00 86.50 181 PRO A CA 1
ATOM 1377 C C . PRO A 1 181 ? -15.701 10.355 7.903 1.00 86.50 181 PRO A C 1
ATOM 1379 O O . PRO A 1 181 ? -15.306 10.939 8.919 1.00 86.50 181 PRO A O 1
ATOM 1382 N N . PRO A 1 182 ? -15.767 9.012 7.853 1.00 91.19 182 PRO A N 1
ATOM 1383 C CA . PRO A 1 182 ? -15.442 8.164 8.997 1.00 91.19 182 PRO A CA 1
ATOM 1384 C C . PRO A 1 182 ? -13.947 8.189 9.342 1.00 91.19 182 PRO A C 1
ATOM 1386 O O . PRO A 1 182 ? -13.565 7.713 10.410 1.00 91.19 182 PRO A O 1
ATOM 1389 N N . VAL A 1 183 ? -13.110 8.722 8.446 1.00 92.25 183 VAL A N 1
ATOM 1390 C CA . VAL A 1 183 ? -11.650 8.778 8.545 1.00 92.25 183 VAL A CA 1
ATOM 1391 C C . VAL A 1 183 ? -11.107 10.089 7.968 1.00 92.25 183 VAL A C 1
ATOM 1393 O O . VAL A 1 183 ? -11.705 10.677 7.069 1.00 92.25 183 VAL A O 1
ATOM 1396 N N . ASP A 1 184 ? -9.938 10.518 8.444 1.00 90.56 184 ASP A N 1
ATOM 1397 C CA . ASP A 1 184 ? -9.134 11.565 7.803 1.00 90.56 184 ASP A CA 1
ATOM 1398 C C . ASP A 1 184 ? -8.148 10.925 6.813 1.00 90.56 184 ASP A C 1
ATOM 1400 O O . ASP A 1 184 ? -7.158 10.310 7.217 1.00 90.56 184 ASP A O 1
ATOM 1404 N N . LEU A 1 185 ? -8.404 11.086 5.511 1.00 87.69 185 LEU A N 1
ATOM 1405 C CA . LEU A 1 185 ? -7.580 10.513 4.439 1.00 87.69 185 LEU A CA 1
ATOM 1406 C C . LEU A 1 185 ? -6.140 11.043 4.409 1.00 87.69 185 LEU A C 1
ATOM 1408 O O . LEU A 1 185 ? -5.263 10.404 3.831 1.00 87.69 185 LEU A O 1
ATOM 1412 N N . THR A 1 186 ? -5.869 12.182 5.048 1.00 86.56 186 THR A N 1
ATOM 1413 C CA . THR A 1 186 ? -4.520 12.757 5.126 1.00 86.56 186 THR A CA 1
ATOM 1414 C C . THR A 1 186 ? -3.690 12.172 6.272 1.00 86.56 186 THR A C 1
ATOM 1416 O O . THR A 1 186 ? -2.466 12.310 6.289 1.00 86.56 186 THR A O 1
ATOM 1419 N N . ALA A 1 187 ? -4.335 11.473 7.212 1.00 90.88 187 ALA A N 1
ATOM 1420 C CA . ALA A 1 187 ? -3.710 10.937 8.420 1.00 90.88 187 ALA A CA 1
ATOM 1421 C C . ALA A 1 187 ? -3.311 9.452 8.318 1.00 90.88 187 ALA A C 1
ATOM 1423 O O . ALA A 1 187 ? -2.873 8.864 9.313 1.00 90.88 187 ALA A O 1
ATOM 1424 N N . GLY A 1 188 ? -3.467 8.845 7.137 1.00 92.69 188 GLY A N 1
ATOM 1425 C CA . GLY A 1 188 ? -3.198 7.428 6.904 1.00 92.69 188 GLY A CA 1
ATOM 1426 C C . GLY A 1 188 ? -1.745 7.028 7.173 1.00 92.69 188 GLY A C 1
ATOM 1427 O O . GLY A 1 188 ? -0.805 7.744 6.825 1.00 92.69 188 GLY A O 1
ATOM 1428 N N . ILE A 1 189 ? -1.559 5.853 7.775 1.00 95.88 189 ILE A N 1
ATOM 1429 C CA . ILE A 1 189 ? -0.255 5.186 7.914 1.00 95.88 189 ILE A CA 1
ATOM 1430 C C . ILE A 1 189 ? -0.376 3.736 7.476 1.00 95.88 189 ILE A C 1
ATOM 1432 O O . ILE A 1 189 ? -1.425 3.139 7.663 1.00 95.88 189 ILE A O 1
ATOM 1436 N N . GLY A 1 190 ? 0.651 3.125 6.903 1.00 96.56 190 GLY A N 1
ATOM 1437 C CA . GLY A 1 190 ? 0.439 1.803 6.324 1.00 96.56 190 GLY A CA 1
ATOM 1438 C C . GLY A 1 190 ? 1.605 1.201 5.577 1.00 96.56 190 GLY A C 1
ATOM 1439 O O . GLY A 1 190 ? 2.701 1.754 5.546 1.00 96.56 190 GLY A O 1
ATOM 1440 N N . GLY A 1 191 ? 1.336 0.050 4.969 1.00 96.69 191 GLY A N 1
ATOM 1441 C CA . GLY A 1 191 ? 2.232 -0.577 4.009 1.00 96.69 191 GLY A CA 1
ATOM 1442 C C . GLY A 1 191 ? 1.980 -0.042 2.605 1.00 96.69 191 GLY A C 1
ATOM 1443 O O . GLY A 1 191 ? 0.833 0.006 2.159 1.00 96.69 191 GLY A O 1
ATOM 1444 N N . MET A 1 192 ? 3.052 0.327 1.909 1.00 95.94 192 MET A N 1
ATOM 1445 C CA . MET A 1 192 ? 2.990 0.749 0.506 1.00 95.94 192 MET A CA 1
ATOM 1446 C C . MET A 1 192 ? 2.683 -0.427 -0.439 1.00 95.94 192 MET A C 1
ATOM 1448 O O . MET A 1 192 ? 2.804 -1.581 -0.016 1.00 95.94 192 MET A O 1
ATOM 1452 N N . PRO A 1 193 ? 2.323 -0.167 -1.716 1.00 96.88 193 PRO A N 1
ATOM 1453 C CA . PRO A 1 193 ? 1.952 -1.204 -2.672 1.00 96.88 193 PRO A CA 1
ATOM 1454 C C . PRO A 1 193 ? 2.917 -2.392 -2.713 1.00 96.88 193 PRO A C 1
ATOM 1456 O O . PRO A 1 193 ? 4.117 -2.259 -2.970 1.00 96.88 193 PRO A O 1
ATOM 1459 N N . LEU A 1 194 ? 2.354 -3.572 -2.485 1.00 97.44 194 LEU A N 1
ATOM 1460 C CA . LEU A 1 194 ? 3.024 -4.860 -2.495 1.00 97.44 194 LEU A CA 1
ATOM 1461 C C . LEU A 1 194 ? 2.499 -5.678 -3.676 1.00 97.44 194 LEU A C 1
ATOM 1463 O O . LEU A 1 194 ? 1.290 -5.829 -3.835 1.00 97.44 194 LEU A O 1
ATOM 1467 N N . GLY A 1 195 ? 3.387 -6.201 -4.519 1.00 97.38 195 GLY A N 1
ATOM 1468 C CA . GLY A 1 195 ? 3.005 -6.997 -5.688 1.00 97.38 195 GLY A CA 1
ATOM 1469 C C . GLY A 1 195 ? 2.392 -8.354 -5.323 1.00 97.38 195 GLY A C 1
ATOM 1470 O O . GLY A 1 195 ? 2.559 -8.849 -4.208 1.00 97.38 195 GLY A O 1
ATOM 1471 N N . SER A 1 196 ? 1.704 -8.973 -6.280 1.00 96.44 196 SER A N 1
ATOM 1472 C CA . SER A 1 196 ? 1.038 -10.270 -6.111 1.00 96.44 196 SER A CA 1
ATOM 1473 C C . SER A 1 196 ? 1.966 -11.377 -5.605 1.00 96.44 196 SER A C 1
ATOM 1475 O O . SER A 1 196 ? 3.099 -11.526 -6.066 1.00 96.44 196 SER A O 1
ATOM 1477 N N . GLY A 1 197 ? 1.468 -12.180 -4.664 1.00 95.44 197 GLY A N 1
ATOM 1478 C CA . GLY A 1 197 ? 2.178 -13.316 -4.074 1.00 95.44 197 GLY A CA 1
ATOM 1479 C C . GLY A 1 197 ? 3.326 -12.932 -3.136 1.00 95.44 197 GLY A C 1
ATOM 1480 O O . GLY A 1 197 ? 4.150 -13.785 -2.799 1.00 95.44 197 GLY A O 1
ATOM 1481 N N . ARG A 1 198 ? 3.426 -11.661 -2.733 1.00 95.75 198 ARG A N 1
ATOM 1482 C CA . ARG A 1 198 ? 4.509 -11.164 -1.875 1.00 95.75 198 ARG A CA 1
ATOM 1483 C C . ARG A 1 198 ? 4.030 -10.916 -0.453 1.00 95.75 198 ARG A C 1
ATOM 1485 O O . ARG A 1 198 ? 2.840 -10.762 -0.187 1.00 95.75 198 ARG A O 1
ATOM 1492 N N . SER A 1 199 ? 4.997 -10.859 0.459 1.00 96.44 199 SER A N 1
ATOM 1493 C CA . SER A 1 199 ? 4.790 -10.454 1.845 1.00 96.44 199 SER A CA 1
ATOM 1494 C C . SER A 1 199 ? 5.861 -9.470 2.296 1.00 96.44 199 SER A C 1
ATOM 1496 O O . SER A 1 199 ? 7.008 -9.605 1.863 1.00 96.44 199 SER A O 1
ATOM 1498 N N . SER A 1 200 ? 5.487 -8.576 3.206 1.00 95.06 200 SER A N 1
ATOM 1499 C CA . SER A 1 200 ? 6.375 -7.676 3.947 1.00 95.06 200 SER A CA 1
ATOM 1500 C C . SER A 1 200 ? 5.963 -7.677 5.420 1.00 95.06 200 SER A C 1
ATOM 1502 O O . SER A 1 200 ? 4.810 -7.976 5.738 1.00 95.06 200 SER A O 1
ATOM 1504 N N . VAL A 1 201 ? 6.892 -7.391 6.326 1.00 95.81 201 VAL A N 1
ATOM 1505 C CA . VAL A 1 201 ? 6.577 -7.166 7.742 1.00 95.81 201 VAL A CA 1
ATOM 1506 C C . VAL A 1 201 ? 6.739 -5.684 8.018 1.00 95.81 201 VAL A C 1
ATOM 1508 O O . VAL A 1 201 ? 7.740 -5.103 7.623 1.00 95.81 201 VAL A O 1
ATOM 1511 N N . VAL A 1 202 ? 5.756 -5.066 8.663 1.00 95.81 202 VAL A N 1
ATOM 1512 C CA . VAL A 1 202 ? 5.788 -3.646 9.014 1.00 95.81 202 VAL A CA 1
ATOM 1513 C C . VAL A 1 202 ? 5.564 -3.467 10.506 1.00 95.81 202 VAL A C 1
ATOM 1515 O O . VAL A 1 202 ? 4.709 -4.127 11.089 1.00 95.81 202 VAL A O 1
ATOM 1518 N N . THR A 1 203 ? 6.278 -2.529 11.113 1.00 95.50 203 THR A N 1
ATOM 1519 C CA . THR A 1 203 ? 5.972 -2.028 12.453 1.00 95.50 203 THR A CA 1
ATOM 1520 C C . THR A 1 203 ? 5.484 -0.602 12.309 1.00 95.50 203 THR A C 1
ATOM 1522 O O . THR A 1 203 ? 6.239 0.303 11.939 1.00 95.50 203 THR A O 1
ATOM 1525 N N . LEU A 1 204 ? 4.193 -0.415 12.570 1.00 95.00 204 LEU A N 1
ATOM 1526 C CA . LEU A 1 204 ? 3.514 0.863 12.423 1.00 95.00 204 LEU A CA 1
ATOM 1527 C C . LEU A 1 204 ? 3.264 1.495 13.799 1.00 95.00 204 LEU A C 1
ATOM 1529 O O . LEU A 1 204 ? 2.911 0.791 14.748 1.00 95.00 204 LEU A O 1
ATOM 1533 N N . PRO A 1 205 ? 3.359 2.829 13.916 1.00 95.06 205 PRO A N 1
ATOM 1534 C CA . PRO A 1 205 ? 3.045 3.573 15.134 1.00 95.06 205 PRO A CA 1
ATOM 1535 C C . PRO A 1 205 ? 1.521 3.719 15.315 1.00 95.06 205 PRO A C 1
ATOM 1537 O O . PRO A 1 205 ? 1.004 4.833 15.446 1.00 95.06 205 PRO A O 1
ATOM 1540 N N . LEU A 1 206 ? 0.795 2.597 15.258 1.00 95.00 206 LEU A N 1
ATOM 1541 C CA . LEU A 1 206 ? -0.649 2.535 15.481 1.00 95.00 206 LEU A CA 1
ATOM 1542 C C . LEU A 1 206 ? -0.964 2.861 16.938 1.00 95.00 206 LEU A C 1
ATOM 1544 O O . LEU A 1 206 ? -0.250 2.450 17.854 1.00 95.00 206 LEU A O 1
ATOM 1548 N N . ARG A 1 207 ? -2.060 3.585 17.152 1.00 95.06 207 ARG A N 1
ATOM 1549 C CA . ARG A 1 207 ? -2.603 3.828 18.489 1.00 95.06 207 ARG A CA 1
ATOM 1550 C C . ARG A 1 207 ? -3.614 2.737 18.832 1.00 95.06 207 ARG A C 1
ATOM 1552 O O . ARG A 1 207 ? -4.214 2.183 17.917 1.00 95.06 207 ARG A O 1
ATOM 1559 N N . PRO A 1 208 ? -3.844 2.432 20.116 1.00 96.75 208 PRO A N 1
ATOM 1560 C CA . PRO A 1 208 ? -4.969 1.592 20.493 1.00 96.75 208 PRO A CA 1
ATOM 1561 C C . PRO A 1 208 ? -6.303 2.214 20.056 1.00 96.75 208 PRO A C 1
ATOM 1563 O O . PRO A 1 208 ? -6.474 3.428 20.154 1.00 96.75 208 PRO A O 1
ATOM 1566 N N . GLY A 1 209 ? -7.245 1.387 19.603 1.00 96.69 209 GLY A N 1
ATOM 1567 C CA . GLY A 1 209 ? -8.571 1.812 19.150 1.00 96.69 209 GLY A CA 1
ATOM 1568 C C . GLY A 1 209 ? -8.986 1.220 17.803 1.00 96.69 209 GLY A C 1
ATOM 1569 O O . GLY A 1 209 ? -8.268 0.418 17.199 1.00 96.69 209 GLY A O 1
ATOM 1570 N N . ARG A 1 210 ? -10.162 1.637 17.325 1.00 97.50 210 ARG A N 1
ATOM 1571 C CA . ARG A 1 210 ? -10.742 1.174 16.059 1.00 97.50 210 ARG A CA 1
ATOM 1572 C C . ARG A 1 210 ? -10.073 1.855 14.872 1.00 97.50 210 ARG A C 1
ATOM 1574 O O . ARG A 1 210 ? -9.973 3.080 14.836 1.00 97.50 210 ARG A O 1
ATOM 1581 N N . HIS A 1 211 ? -9.663 1.060 13.895 1.00 97.81 211 HIS A N 1
ATOM 1582 C CA . HIS A 1 211 ? -9.039 1.528 12.666 1.00 97.81 211 HIS A CA 1
ATOM 1583 C C . HIS A 1 211 ? -9.757 0.960 11.446 1.00 97.81 211 HIS A C 1
ATOM 1585 O O . HIS A 1 211 ? -10.216 -0.180 11.459 1.00 97.81 211 HIS A O 1
ATOM 1591 N N . LEU A 1 212 ? -9.815 1.752 10.382 1.00 97.56 212 LEU A N 1
ATOM 1592 C CA . LEU A 1 212 ? -10.108 1.278 9.040 1.00 97.56 212 LEU A CA 1
ATOM 1593 C C . LEU A 1 212 ? -8.790 0.914 8.369 1.00 97.56 212 LEU A C 1
ATOM 1595 O O . LEU A 1 212 ? -7.898 1.754 8.289 1.00 97.56 212 LEU A O 1
ATOM 1599 N N . VAL A 1 213 ? -8.686 -0.305 7.858 1.00 98.06 213 VAL A N 1
ATOM 1600 C CA . VAL A 1 213 ? -7.651 -0.694 6.903 1.00 98.06 213 VAL A CA 1
ATOM 1601 C C . VAL A 1 213 ? -8.261 -0.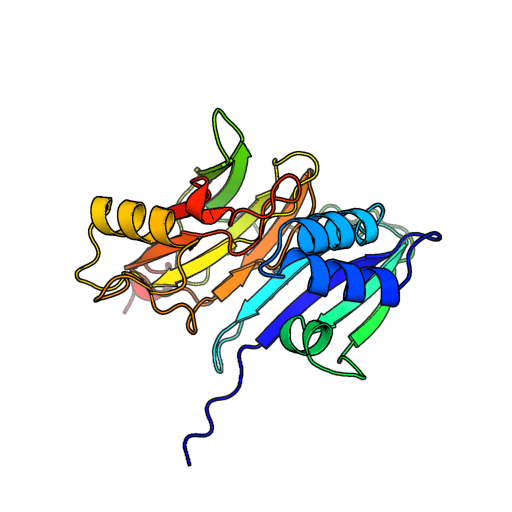662 5.518 1.00 98.06 213 VAL A C 1
ATOM 1603 O O . VAL A 1 213 ? -9.291 -1.292 5.312 1.00 98.06 213 VAL A O 1
ATOM 1606 N N . ALA A 1 214 ? -7.656 0.053 4.581 1.00 97.00 214 ALA A N 1
ATOM 1607 C CA . ALA A 1 214 ? -8.185 0.222 3.235 1.00 97.00 214 ALA A CA 1
ATOM 1608 C C . ALA A 1 214 ? -7.058 0.213 2.197 1.00 97.00 214 ALA A C 1
ATOM 1610 O O . ALA A 1 214 ? -5.933 0.627 2.489 1.00 97.00 214 ALA A O 1
ATOM 1611 N N . SER A 1 215 ? -7.368 -0.266 0.990 1.00 96.12 215 SER A N 1
ATOM 1612 C CA . SER A 1 215 ? -6.501 -0.083 -0.176 1.00 96.12 215 SER A CA 1
ATOM 1613 C C . SER A 1 215 ? -6.907 1.172 -0.939 1.00 96.12 215 SER A C 1
ATOM 1615 O O . SER A 1 215 ? -8.060 1.305 -1.358 1.00 96.12 215 SER A O 1
ATOM 1617 N N . LEU A 1 216 ? -5.963 2.090 -1.143 1.00 92.56 216 LEU A N 1
ATOM 1618 C CA . LEU A 1 216 ? -6.211 3.325 -1.890 1.00 92.56 216 LEU A CA 1
ATOM 1619 C C . LEU A 1 216 ? -5.886 3.180 -3.378 1.00 92.56 216 LEU A C 1
ATOM 1621 O O . LEU A 1 216 ? -6.087 4.120 -4.144 1.00 92.56 216 LEU A O 1
ATOM 1625 N N . LEU A 1 217 ? -5.382 2.024 -3.803 1.00 94.56 217 LEU A N 1
ATOM 1626 C CA . LEU A 1 217 ? -5.090 1.751 -5.203 1.00 94.56 217 LEU A CA 1
ATOM 1627 C C . LEU A 1 217 ? -6.364 1.623 -6.039 1.00 94.56 217 LEU A C 1
ATOM 1629 O O . LEU A 1 217 ? -7.439 1.295 -5.537 1.00 94.56 217 LEU A O 1
ATOM 1633 N N . ASN A 1 218 ? -6.211 1.854 -7.338 1.00 95.69 218 ASN A N 1
ATOM 1634 C CA . ASN A 1 218 ? -7.211 1.486 -8.328 1.00 95.69 218 ASN A CA 1
ATOM 1635 C C . ASN A 1 218 ? -7.000 0.033 -8.774 1.00 95.69 218 ASN A C 1
ATOM 1637 O O . ASN A 1 218 ? -5.868 -0.465 -8.824 1.00 95.69 218 ASN A O 1
ATOM 1641 N N . ASP A 1 219 ? -8.091 -0.631 -9.132 1.00 95.62 219 ASP A N 1
ATOM 1642 C CA . ASP A 1 219 ? -8.072 -1.916 -9.813 1.00 95.62 219 ASP A CA 1
ATOM 1643 C C . ASP A 1 219 ? -7.501 -1.730 -11.222 1.00 95.62 219 ASP A C 1
ATOM 1645 O O . ASP A 1 219 ? -7.943 -0.881 -12.003 1.00 95.62 219 ASP A O 1
ATOM 1649 N N . PHE A 1 220 ? -6.504 -2.539 -11.561 1.00 95.56 220 PHE A N 1
ATOM 1650 C CA . PHE A 1 220 ? -5.802 -2.462 -12.833 1.00 95.56 220 PHE A CA 1
ATOM 1651 C C . PHE A 1 220 ? -6.692 -2.806 -14.035 1.00 95.56 220 PHE A C 1
ATOM 1653 O O . PHE A 1 220 ? -6.358 -2.423 -15.156 1.00 95.56 220 PHE A O 1
ATOM 1660 N N . ALA A 1 221 ? -7.812 -3.506 -13.842 1.00 94.25 221 ALA A N 1
ATOM 1661 C CA . ALA A 1 221 ? -8.716 -3.903 -14.916 1.00 94.25 221 ALA A CA 1
ATOM 1662 C C . ALA A 1 221 ? -9.634 -2.758 -15.377 1.00 94.25 221 ALA A C 1
ATOM 1664 O O . ALA A 1 221 ? -9.786 -2.521 -16.584 1.00 94.25 221 ALA A O 1
ATOM 1665 N N . ASP A 1 222 ? -10.242 -2.035 -14.439 1.00 93.44 222 ASP A N 1
ATOM 1666 C CA . ASP A 1 222 ? -11.299 -1.059 -14.729 1.00 93.44 222 ASP A CA 1
ATOM 1667 C C . ASP A 1 222 ? -11.089 0.326 -14.115 1.00 93.44 222 ASP A C 1
ATOM 1669 O O . ASP A 1 222 ? -11.861 1.224 -14.435 1.00 93.44 222 ASP A O 1
ATOM 1673 N N . GLY A 1 223 ? -10.028 0.539 -13.336 1.00 93.19 223 GLY A N 1
ATOM 1674 C CA . GLY A 1 223 ? -9.717 1.834 -12.735 1.00 93.19 223 GLY A CA 1
ATOM 1675 C C . GLY A 1 223 ? -10.522 2.167 -11.482 1.00 93.19 223 GLY A C 1
ATOM 1676 O O . GLY A 1 223 ? -10.251 3.193 -10.869 1.00 93.19 223 GLY A O 1
ATOM 1677 N N . THR A 1 224 ? -11.464 1.319 -11.069 1.00 92.69 224 THR A N 1
ATOM 1678 C CA . THR A 1 224 ? -12.238 1.533 -9.844 1.00 92.69 224 THR A CA 1
ATOM 1679 C C . THR A 1 224 ? -11.343 1.420 -8.611 1.00 92.69 224 THR A C 1
ATOM 1681 O O . THR A 1 224 ? -10.540 0.493 -8.505 1.00 92.69 224 THR A O 1
ATOM 1684 N N . ARG A 1 225 ? -11.525 2.307 -7.627 1.00 92.62 225 ARG A N 1
ATOM 1685 C CA . ARG A 1 225 ? -10.835 2.235 -6.329 1.00 92.62 225 ARG A CA 1
ATOM 1686 C C . ARG A 1 225 ? -11.093 0.887 -5.647 1.00 92.62 225 ARG A C 1
ATOM 1688 O O . ARG A 1 225 ? -12.236 0.473 -5.464 1.00 92.62 225 ARG A O 1
ATOM 1695 N N . MET A 1 226 ? -10.036 0.227 -5.182 1.00 95.19 226 MET A N 1
ATOM 1696 C CA . MET A 1 226 ? -10.136 -1.081 -4.526 1.00 95.19 226 MET A CA 1
ATOM 1697 C C . MET A 1 226 ? -10.993 -1.034 -3.251 1.00 95.19 226 MET A C 1
ATOM 1699 O O . MET A 1 226 ? -11.730 -1.978 -2.968 1.00 95.19 226 MET A O 1
ATOM 1703 N N . THR A 1 227 ? -10.976 0.084 -2.517 1.00 94.31 227 THR A N 1
ATOM 1704 C CA . THR A 1 227 ? -11.879 0.311 -1.372 1.00 94.31 227 THR A CA 1
ATOM 1705 C C . THR A 1 227 ? -13.358 0.248 -1.776 1.00 94.31 227 THR A C 1
ATOM 1707 O O . THR A 1 227 ? -14.137 -0.410 -1.089 1.00 94.31 227 THR A O 1
ATOM 1710 N N . ALA A 1 228 ? -13.746 0.835 -2.916 1.00 92.50 228 ALA A N 1
ATOM 1711 C CA . ALA A 1 228 ? -15.122 0.771 -3.423 1.00 92.50 228 ALA A CA 1
ATOM 1712 C C . ALA A 1 228 ? -15.532 -0.655 -3.833 1.00 92.50 228 ALA A C 1
ATOM 1714 O O . ALA A 1 228 ? -16.700 -1.030 -3.732 1.00 92.50 228 ALA A O 1
ATOM 1715 N N . LYS A 1 229 ? -14.552 -1.491 -4.200 1.00 93.62 229 LYS A N 1
ATOM 1716 C CA . LYS A 1 229 ? -14.715 -2.931 -4.466 1.00 93.62 229 LYS A CA 1
ATOM 1717 C C . LYS A 1 229 ? -14.756 -3.816 -3.221 1.00 93.62 229 LYS A C 1
ATOM 1719 O O . LYS A 1 229 ? -14.846 -5.035 -3.357 1.00 93.62 229 LYS A O 1
ATOM 1724 N N . GLY A 1 230 ? -14.709 -3.223 -2.029 1.00 94.31 230 GLY A N 1
ATOM 1725 C CA . GLY A 1 230 ? -14.764 -3.947 -0.761 1.00 94.31 230 GLY A CA 1
ATOM 1726 C C . GLY A 1 230 ? -13.400 -4.235 -0.139 1.00 94.31 230 GLY A C 1
ATOM 1727 O O . GLY A 1 230 ? -13.344 -4.918 0.884 1.00 94.31 230 GLY A O 1
ATOM 1728 N N . GLN A 1 231 ? -12.299 -3.706 -0.692 1.00 96.88 231 GLN A N 1
ATOM 1729 C CA . GLN A 1 231 ? -10.963 -3.929 -0.142 1.00 96.88 231 GLN A CA 1
ATOM 1730 C C . GLN A 1 231 ? -10.667 -3.039 1.073 1.00 96.88 231 GLN A C 1
ATOM 1732 O O . GLN A 1 231 ? -9.752 -2.209 1.074 1.00 96.88 231 GLN A O 1
ATOM 1737 N N . PHE A 1 232 ? -11.449 -3.243 2.128 1.00 96.81 232 PHE A N 1
ATOM 1738 C CA . PHE A 1 232 ? -11.266 -2.632 3.432 1.00 96.81 232 PHE A CA 1
ATOM 1739 C C . PHE A 1 232 ? -11.645 -3.597 4.564 1.00 96.81 232 PHE A C 1
ATOM 1741 O O . PHE A 1 232 ? -12.242 -4.648 4.338 1.00 96.81 232 PHE A O 1
ATOM 1748 N N . LEU A 1 233 ? -11.262 -3.255 5.792 1.00 97.19 233 LEU A N 1
ATOM 1749 C CA . LEU A 1 233 ? -11.601 -3.989 7.009 1.00 97.19 233 LEU A CA 1
ATOM 1750 C C . LEU A 1 233 ? -11.551 -3.047 8.214 1.00 97.19 233 LEU A C 1
ATOM 1752 O O . LEU A 1 233 ? -10.603 -2.277 8.358 1.00 97.19 233 LEU A O 1
ATOM 1756 N N . ILE A 1 234 ? -12.538 -3.131 9.106 1.00 97.44 234 ILE A N 1
ATOM 1757 C CA . ILE A 1 234 ? -12.467 -2.480 10.420 1.00 97.44 234 ILE A CA 1
ATOM 1758 C C . ILE A 1 234 ? -11.761 -3.427 11.391 1.00 97.44 234 ILE A C 1
ATOM 1760 O O . ILE A 1 234 ? -12.140 -4.590 11.510 1.00 97.44 234 ILE A O 1
ATOM 1764 N N . VAL A 1 235 ? -10.747 -2.925 12.091 1.00 97.50 235 VAL A N 1
ATOM 1765 C CA . VAL A 1 235 ? -9.943 -3.691 13.049 1.00 97.50 235 VAL A CA 1
ATOM 1766 C C . VAL A 1 235 ? -9.806 -2.951 14.375 1.00 97.50 235 VAL A C 1
ATOM 1768 O O . VAL A 1 235 ? -9.783 -1.720 14.415 1.00 97.50 235 VAL A O 1
ATOM 1771 N N . ASP A 1 236 ? -9.653 -3.707 15.457 1.00 97.56 236 ASP A N 1
ATOM 1772 C CA . ASP A 1 236 ? -9.259 -3.176 16.758 1.00 97.56 236 ASP A CA 1
ATOM 1773 C C . ASP A 1 236 ? -7.747 -3.311 16.943 1.00 97.56 236 ASP A C 1
ATOM 1775 O O . ASP A 1 236 ? -7.170 -4.382 16.752 1.00 97.56 236 ASP A O 1
ATOM 1779 N N . VAL A 1 237 ? -7.105 -2.216 17.343 1.00 97.69 237 VAL A N 1
ATOM 1780 C CA . VAL A 1 237 ? -5.715 -2.210 17.798 1.00 97.69 237 VAL A CA 1
ATOM 1781 C C . VAL A 1 237 ? -5.720 -2.184 19.319 1.00 97.69 237 VAL A C 1
ATOM 1783 O O . VAL A 1 237 ? -6.254 -1.264 19.940 1.00 97.69 237 VAL A O 1
ATOM 1786 N N . HIS A 1 238 ? -5.115 -3.187 19.940 1.00 96.12 238 HIS A N 1
ATOM 1787 C CA . HIS A 1 238 ? -5.008 -3.277 21.390 1.00 96.12 238 HIS A CA 1
ATOM 1788 C C . HIS A 1 238 ? -3.766 -2.537 21.912 1.00 96.12 238 HIS A C 1
ATOM 1790 O O . HIS A 1 238 ? -2.813 -2.304 21.158 1.00 96.12 238 HIS A O 1
ATOM 1796 N N . PRO A 1 239 ? -3.731 -2.185 23.210 1.00 93.88 239 PRO A N 1
ATOM 1797 C CA . PRO A 1 239 ? -2.502 -1.743 23.858 1.00 93.88 239 PRO A CA 1
ATOM 1798 C C . PRO A 1 239 ? -1.357 -2.751 23.662 1.00 93.88 239 PRO A C 1
ATOM 1800 O O . PRO A 1 239 ? -1.575 -3.970 23.658 1.00 93.88 239 PRO A O 1
ATOM 1803 N N . GLY A 1 240 ? -0.142 -2.226 23.483 1.00 83.88 240 GLY A N 1
ATOM 1804 C CA . GLY A 1 240 ? 1.085 -3.018 23.572 1.00 83.88 240 GLY A CA 1
ATOM 1805 C C . GLY A 1 240 ? 1.321 -3.484 25.011 1.00 83.88 240 GLY A C 1
ATOM 1806 O O . GLY A 1 240 ? 0.770 -2.905 25.948 1.00 83.88 240 GLY A O 1
ATOM 1807 N N . GLU A 1 241 ? 2.118 -4.534 25.190 1.00 72.81 241 GLU A N 1
ATOM 1808 C CA . GLU A 1 241 ? 2.337 -5.159 26.507 1.00 72.81 241 GLU A CA 1
ATOM 1809 C C . GLU A 1 241 ? 2.946 -4.191 27.541 1.00 72.81 241 GLU A C 1
ATOM 1811 O O . GLU A 1 241 ? 2.593 -4.259 28.714 1.00 72.81 241 GLU A O 1
ATOM 1816 N N . GLU A 1 242 ? 3.737 -3.202 27.108 1.00 61.56 242 GLU A N 1
ATOM 1817 C CA . GLU A 1 242 ? 4.329 -2.177 27.988 1.00 61.56 242 GLU A CA 1
ATOM 1818 C C . GLU A 1 242 ? 3.300 -1.237 28.648 1.00 61.56 242 GLU A C 1
ATOM 1820 O O . GLU A 1 242 ? 3.612 -0.572 29.632 1.00 61.56 242 GLU A O 1
ATOM 1825 N N . ALA A 1 243 ? 2.067 -1.168 28.135 1.00 55.28 243 ALA A N 1
ATOM 1826 C CA . ALA A 1 243 ? 1.036 -0.265 28.650 1.00 55.28 243 ALA A CA 1
ATOM 1827 C C . ALA A 1 243 ? 0.201 -0.855 29.803 1.00 55.28 243 ALA A C 1
ATOM 1829 O O . ALA A 1 243 ? -0.691 -0.168 30.295 1.00 55.28 243 ALA A O 1
ATOM 1830 N N . MET A 1 244 ? 0.434 -2.110 30.213 1.00 49.38 244 MET A N 1
ATOM 1831 C CA . MET A 1 244 ? -0.313 -2.733 31.320 1.00 49.38 244 MET A CA 1
ATOM 1832 C C . MET A 1 244 ? 0.350 -2.582 32.697 1.00 49.38 244 MET A C 1
ATOM 1834 O O . MET A 1 244 ? -0.310 -2.841 33.701 1.00 49.38 244 MET A O 1
ATOM 1838 N N . ASP A 1 245 ? 1.611 -2.143 32.749 1.00 45.66 245 ASP A N 1
ATOM 1839 C CA . ASP A 1 245 ? 2.397 -2.030 33.988 1.00 45.66 245 ASP A CA 1
ATOM 1840 C C . ASP A 1 245 ? 2.536 -0.579 34.510 1.00 45.66 245 ASP A C 1
ATOM 1842 O O . ASP A 1 245 ? 3.301 -0.328 35.445 1.00 45.66 245 ASP A O 1
ATOM 1846 N N . ALA A 1 246 ? 1.802 0.378 33.929 1.00 44.66 246 ALA A N 1
ATOM 1847 C CA . ALA A 1 246 ? 1.778 1.794 34.325 1.00 44.66 246 ALA A CA 1
ATOM 1848 C C . ALA A 1 246 ? 0.387 2.226 34.812 1.00 44.66 246 ALA A C 1
ATOM 1850 O O . ALA A 1 246 ? 0.332 2.996 35.800 1.00 44.66 246 ALA A O 1
#

Secondary structure (DSSP, 8-state):
---PPPPEEEEEEEEPTT--HHHHHHHHHHHTSSSHHHHHHHHHHTTT-EEEEEEEE-TT---EEE----SEEEEEEEHHHHHH-SS--EEEEEEPPPSS-------SS---SEEEEEEESSSEEEEEEE-EETTSEEEEEE--SS--EEEEEEEPPTT--HHHHHHHHHTTTSSSPPSS-SS-TTS-EEEEEE-TTEEEEEE--PPSEEEEEE--SBPTTT--BTTTTT-EEEEEEEPPGGGG--

Radius of gyration: 17.97 Å; chains: 1; bounding box: 50×47×54 Å

pLDDT: mean 88.01, std 14.83, range [35.56, 98.38]

Foldseek 3Di:
DPPFDAKWWKWKKFADPVADLVLVLQLLLQFLDLALVSNLVSLVSCVRMFTFKTKIAGGPDDKDKDGDDDFGKMKMFTSVQSNPHPDTDIDIDTDDDDPDPDPPCCDPDDHAQKEWEFDPVVFTEIDMDHAAAAQTKYKYFYQDPSDWFWWKKFAFDPPDDPVLLLVQLLCPSPPDRPPPRRGDPRRIITIGTGDHGHMMMMGGRDDFAKIKIATQTADSNGRHGSSSRHHIDIHGYHYDPVVPVD

Sequence (246 aa):
MSTERPISAVGLARLTHRTTFGDLRDGLTGVIADDPLTVRAGARRLEGIDLLGGLLLGGRRAGTFDQYLKPGWYELFDYADITTSARPSRASFTVVAGPGEGIPDTGPDTGPGAVLVAVADPFPHYVIQGALRAGHPIRLINALRDQPSDAVFFELAPHALPDHVEDWARRFEDDEPPPYPPVDLTAGIGGMPLGSGRSSVVTLPLRPGRHLVASLLNDFADGTRMTAKGQFLIVDVHPGEEAMDA